Protein AF-A0A7X1BVB4-F1 (afdb_monomer_lite)

Foldseek 3Di:
DDDDDDDDDQDDDDDPVSVVVLVVLLVVLVVVADPVLDQCLVVLLVVLVPDPDDPVVSVVVSVSNCVRHSVVVVSVVVSVVVVCQCVAQDDPVDSDRHGDPVVVVVVVVVVCVVVVVVVVVVVVVVVVVVVVVVVVVVVVVVVVVVVVVVVVVVVVVVPQAEDEDDDDPDDPVVVVVVVVVCVVCVVVNHHYDYD

pLDDT: mean 76.01, std 12.76, range [40.16, 97.31]

Sequence (195 aa):
MSNGKVIQIRQARPDVEEMKYFWKLYSAAQRVEDRWCTNTVPGIADALADTELSREEKLFLLRAWQVLVDDRGGFGRHLGALDTYIHNIQDPDDGCVEYKPELKACLEDGLLFDVMCEAYTEAKTRIAELEESHAQVIHSRDHYKRMSEEGIKQIRESCTVTVLLPVTDLSWEQQQYHEEVVAVLTAAGIGVKGD

Secondary structure (DSSP, 8-state):
-----------PPP-HHHHHHHHHHHHHHHHHS-TT----HHHHHHHHHTSS--HHHHHHHHHHHHHHTS-TT-HHHHHHHHHHHHHHH--SS-SS-PPPHHHHHHHHHHHHHHHHHHHHHHHHHHHHHHHHHHHHHHHHHHHHHHHHHHHHHHHHHH---EEEPP-----HHHHHHHHHHHHHHHHTT-EEE--

Structure (mmCIF, N/CA/C/O backbone):
data_AF-A0A7X1BVB4-F1
#
_entry.id   AF-A0A7X1BVB4-F1
#
loop_
_atom_site.group_PDB
_atom_site.id
_atom_site.type_symbol
_atom_site.label_atom_id
_atom_site.label_alt_id
_atom_site.label_comp_id
_atom_site.label_asym_id
_atom_site.label_entity_id
_atom_site.label_seq_id
_atom_site.pdbx_PDB_ins_code
_atom_site.Cartn_x
_atom_site.Cartn_y
_atom_site.Cartn_z
_atom_site.occupancy
_atom_site.B_iso_or_equiv
_atom_site.auth_seq_id
_atom_site.auth_comp_id
_atom_site.auth_asym_id
_atom_site.auth_atom_id
_atom_site.pdbx_PDB_model_num
ATOM 1 N N . MET A 1 1 ? -30.195 7.091 5.630 1.00 40.16 1 MET A N 1
ATOM 2 C CA . MET A 1 1 ? -29.504 6.277 4.609 1.00 40.16 1 MET A CA 1
ATOM 3 C C . MET A 1 1 ? -29.538 7.048 3.296 1.00 40.16 1 MET A C 1
ATOM 5 O O . MET A 1 1 ? -30.622 7.266 2.769 1.00 40.16 1 MET A O 1
ATOM 9 N N . SER A 1 2 ? -28.409 7.580 2.826 1.00 41.88 2 SER A N 1
ATOM 10 C CA . SER A 1 2 ? -28.318 8.224 1.511 1.00 41.88 2 SER A CA 1
ATOM 11 C C . SER A 1 2 ? -28.174 7.142 0.439 1.00 41.88 2 SER A C 1
ATOM 13 O O . SER A 1 2 ? -27.259 6.327 0.508 1.00 41.88 2 SER A O 1
ATOM 15 N N . ASN A 1 3 ? -29.080 7.114 -0.543 1.00 48.56 3 ASN A N 1
ATOM 16 C CA . ASN A 1 3 ? -28.962 6.224 -1.700 1.00 48.56 3 ASN A CA 1
ATOM 17 C C . ASN A 1 3 ? -27.676 6.566 -2.465 1.00 48.56 3 ASN A C 1
ATOM 19 O O . ASN A 1 3 ? -27.586 7.620 -3.099 1.00 48.56 3 ASN A O 1
ATOM 23 N N . GLY A 1 4 ? -26.675 5.692 -2.362 1.00 50.22 4 GLY A N 1
ATOM 24 C CA . GLY A 1 4 ? -25.392 5.837 -3.039 1.00 50.22 4 GLY A CA 1
ATOM 25 C C . GLY A 1 4 ? -25.575 5.879 -4.554 1.00 50.22 4 GLY A C 1
ATOM 26 O O . GLY A 1 4 ? -26.257 5.041 -5.141 1.00 50.22 4 GLY A O 1
ATOM 27 N N . LYS A 1 5 ? -24.978 6.882 -5.198 1.00 54.47 5 LYS A N 1
ATOM 28 C CA . LYS A 1 5 ? -24.999 7.032 -6.653 1.00 54.47 5 LYS A CA 1
ATOM 29 C C . LYS A 1 5 ? -23.898 6.156 -7.249 1.00 54.47 5 LYS A C 1
ATOM 31 O O . LYS A 1 5 ? -22.722 6.424 -7.022 1.00 54.47 5 LYS A O 1
ATOM 36 N N . VAL A 1 6 ? -24.272 5.134 -8.015 1.00 61.88 6 VAL A N 1
ATOM 37 C CA . VAL A 1 6 ? -23.314 4.287 -8.741 1.00 61.88 6 VAL A CA 1
ATOM 38 C C . VAL A 1 6 ? -22.710 5.094 -9.892 1.00 61.88 6 VAL A C 1
ATOM 40 O O . VAL A 1 6 ? -23.436 5.621 -10.737 1.00 61.88 6 VAL A O 1
ATOM 43 N N . ILE A 1 7 ? -21.381 5.208 -9.919 1.00 60.19 7 ILE A N 1
ATOM 44 C CA . ILE A 1 7 ? -20.624 5.836 -11.008 1.00 60.19 7 ILE A CA 1
ATOM 45 C C . ILE A 1 7 ? -19.888 4.721 -11.747 1.00 60.19 7 ILE A C 1
ATOM 47 O O . ILE A 1 7 ? -19.066 4.029 -11.155 1.00 60.19 7 ILE A O 1
ATOM 51 N N . GLN A 1 8 ? -20.177 4.550 -13.037 1.00 52.25 8 GLN A N 1
ATOM 52 C CA . GLN A 1 8 ? -19.456 3.602 -13.884 1.00 52.25 8 GLN A CA 1
ATOM 53 C C . GLN A 1 8 ? -18.279 4.295 -14.569 1.00 52.25 8 GLN A C 1
ATOM 55 O O . GLN A 1 8 ? -18.464 5.262 -15.309 1.00 52.25 8 GLN A O 1
ATOM 60 N N . ILE A 1 9 ? -17.072 3.792 -14.326 1.00 55.56 9 ILE A N 1
ATOM 61 C CA . ILE A 1 9 ? -15.833 4.280 -14.934 1.00 55.56 9 ILE A CA 1
ATOM 62 C C . ILE A 1 9 ? -15.318 3.181 -15.863 1.00 55.56 9 ILE A C 1
ATOM 64 O O . ILE A 1 9 ? -15.108 2.054 -15.430 1.00 55.56 9 ILE A O 1
ATOM 68 N N . ARG A 1 10 ? -15.108 3.503 -17.145 1.00 51.81 10 ARG A N 1
ATOM 69 C CA . ARG A 1 10 ? -14.444 2.597 -18.093 1.00 51.81 10 ARG A CA 1
ATOM 70 C C . ARG A 1 10 ? -12.937 2.774 -17.968 1.00 51.81 10 ARG A C 1
ATOM 72 O O . ARG A 1 10 ? -12.435 3.865 -18.226 1.00 51.81 10 ARG A O 1
ATOM 79 N N . GLN A 1 11 ? -12.231 1.716 -17.594 1.00 61.75 11 GLN A N 1
ATOM 80 C CA . GLN A 1 11 ? -10.772 1.704 -17.519 1.00 61.75 11 GLN A CA 1
ATOM 81 C C . GLN A 1 11 ? -10.212 0.719 -18.546 1.00 61.75 11 GLN A C 1
ATOM 83 O O . GLN A 1 11 ? -10.801 -0.332 -18.794 1.00 61.75 11 GLN A O 1
ATOM 88 N N . ALA A 1 12 ? -9.093 1.082 -19.176 1.00 67.25 12 ALA A N 1
ATOM 89 C CA . ALA A 1 12 ? -8.372 0.175 -20.058 1.00 67.25 12 ALA A CA 1
ATOM 90 C C . ALA A 1 12 ? -7.707 -0.911 -19.203 1.00 67.25 12 ALA A C 1
ATOM 92 O O . ALA A 1 12 ? -6.912 -0.594 -18.317 1.00 67.25 12 ALA A O 1
ATOM 93 N N . ARG A 1 13 ? -8.063 -2.173 -19.456 1.00 70.06 13 ARG A N 1
ATOM 94 C CA . ARG A 1 13 ? -7.492 -3.342 -18.787 1.00 70.06 13 ARG A CA 1
ATOM 95 C C . ARG A 1 13 ? -6.506 -4.002 -19.737 1.00 70.06 13 ARG A C 1
ATOM 97 O O . ARG A 1 13 ? -6.940 -4.448 -20.798 1.00 70.06 13 ARG A O 1
ATOM 104 N N . PRO A 1 14 ? -5.231 -4.101 -19.348 1.00 74.62 14 PRO A N 1
ATOM 105 C CA . PRO A 1 14 ? -4.324 -4.966 -20.055 1.00 74.62 14 PRO A CA 1
ATOM 106 C C . PRO A 1 14 ? -4.743 -6.428 -19.885 1.00 74.62 14 PRO A C 1
ATOM 108 O O . PRO A 1 14 ? -5.071 -6.856 -18.772 1.00 74.62 14 PRO A O 1
ATOM 111 N N . ASP A 1 15 ? -4.735 -7.196 -20.962 1.00 78.44 15 ASP A N 1
ATOM 112 C CA . ASP A 1 15 ? -5.008 -8.625 -20.888 1.00 78.44 15 ASP A CA 1
ATOM 113 C C . ASP A 1 15 ? -3.835 -9.418 -20.269 1.00 78.44 15 ASP A C 1
ATOM 115 O O . ASP A 1 15 ? -2.779 -8.887 -19.902 1.00 78.44 15 ASP A O 1
ATOM 119 N N . VAL A 1 16 ? -4.038 -10.728 -20.104 1.00 80.00 16 VAL A N 1
ATOM 120 C CA . VAL A 1 16 ? -3.044 -11.627 -19.496 1.00 80.00 16 VAL A CA 1
ATOM 121 C C . VAL A 1 16 ? -1.737 -11.661 -20.299 1.00 80.00 16 VAL A C 1
ATOM 123 O O . VAL A 1 16 ? -0.661 -11.786 -19.711 1.00 80.00 16 VAL A O 1
ATOM 126 N N . GLU A 1 17 ? -1.801 -11.556 -21.625 1.00 86.44 17 GLU A N 1
ATOM 127 C CA . GLU A 1 17 ? -0.615 -11.539 -22.482 1.00 86.44 17 GLU A CA 1
ATOM 128 C C . GLU A 1 17 ? 0.101 -10.190 -22.414 1.00 86.44 17 GLU A C 1
ATOM 130 O O . GLU A 1 17 ? 1.322 -10.156 -22.235 1.00 86.44 17 GLU A O 1
ATOM 135 N N . GLU A 1 18 ? -0.633 -9.080 -22.451 1.00 84.94 18 GLU A N 1
ATOM 136 C CA . GLU A 1 18 ? -0.084 -7.737 -22.258 1.00 84.94 18 GLU A CA 1
ATOM 137 C C . GLU A 1 18 ? 0.653 -7.635 -20.910 1.00 84.94 18 GLU A C 1
ATOM 139 O O . GLU A 1 18 ? 1.766 -7.098 -20.847 1.00 84.94 18 GLU A O 1
ATOM 144 N N . MET A 1 19 ? 0.121 -8.257 -19.847 1.00 84.75 19 MET A N 1
ATOM 145 C CA . MET A 1 19 ? 0.793 -8.314 -18.537 1.00 84.75 19 MET A CA 1
ATOM 146 C C . MET A 1 19 ? 2.074 -9.112 -18.544 1.00 84.75 19 MET A C 1
ATOM 148 O O . MET A 1 19 ? 3.063 -8.678 -17.945 1.00 84.75 19 MET A O 1
ATOM 152 N N . LYS A 1 20 ? 2.137 -10.213 -19.289 1.00 88.69 20 LYS A N 1
ATOM 153 C CA . LYS A 1 20 ? 3.401 -10.934 -19.456 1.00 88.69 20 LYS A CA 1
ATOM 154 C C . LYS A 1 20 ? 4.464 -10.049 -20.101 1.00 88.69 20 LYS A C 1
ATOM 156 O O . LYS A 1 20 ? 5.627 -10.124 -19.701 1.00 88.69 20 LYS A O 1
ATOM 161 N N . TYR A 1 21 ? 4.107 -9.217 -21.078 1.00 90.19 21 TYR A N 1
ATOM 162 C CA . TYR A 1 21 ? 5.068 -8.313 -21.712 1.00 90.19 21 TYR A CA 1
ATOM 163 C C . TYR A 1 21 ? 5.523 -7.184 -20.785 1.00 90.19 21 TYR A C 1
ATOM 165 O O . TYR A 1 21 ? 6.725 -6.918 -20.731 1.00 90.19 21 TYR A O 1
ATOM 173 N N . PHE A 1 22 ? 4.627 -6.579 -20.002 1.00 87.50 22 PHE A N 1
ATOM 174 C CA . PHE A 1 22 ? 5.031 -5.568 -19.017 1.00 87.50 22 PHE A CA 1
ATOM 175 C C . PHE A 1 22 ? 5.945 -6.140 -17.935 1.00 87.50 22 PHE A C 1
ATOM 177 O O . PHE A 1 22 ? 6.970 -5.532 -17.628 1.00 87.50 22 PHE A O 1
ATOM 184 N N . TRP A 1 23 ? 5.661 -7.342 -17.428 1.00 86.69 23 TRP A N 1
ATOM 185 C CA . TRP A 1 23 ? 6.540 -8.004 -16.463 1.00 86.69 23 TRP A CA 1
ATOM 186 C C . TRP A 1 23 ? 7.905 -8.368 -17.051 1.00 86.69 23 TRP A C 1
ATOM 188 O O . TRP A 1 23 ? 8.926 -8.204 -16.378 1.00 86.69 23 TRP A O 1
ATOM 198 N N . LYS A 1 24 ? 7.959 -8.813 -18.314 1.00 91.56 24 LYS A N 1
ATOM 199 C CA . LYS A 1 24 ? 9.231 -9.035 -19.023 1.00 91.56 24 LYS A CA 1
ATOM 200 C C . LYS A 1 24 ? 10.027 -7.739 -19.160 1.00 91.56 24 LYS A C 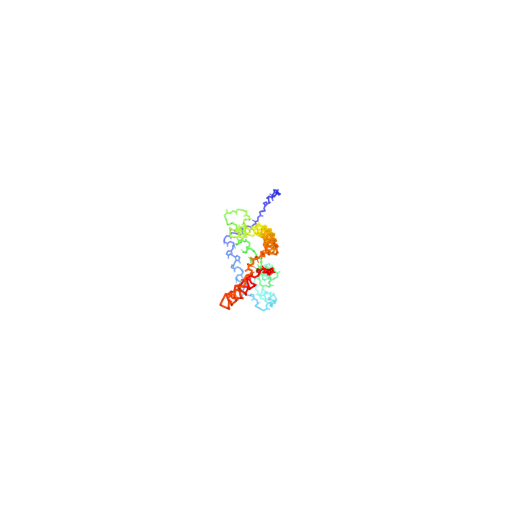1
ATOM 202 O O . LYS A 1 24 ? 11.228 -7.748 -18.901 1.00 91.56 24 LYS A O 1
ATOM 207 N N . LEU A 1 25 ? 9.368 -6.641 -19.531 1.00 90.25 25 LEU A N 1
ATOM 208 C CA . LEU A 1 25 ? 9.999 -5.330 -19.674 1.00 90.25 25 LEU A CA 1
ATOM 209 C C . LEU A 1 25 ? 10.541 -4.819 -18.334 1.00 90.25 25 LEU A C 1
ATOM 211 O O . LEU A 1 25 ? 11.699 -4.417 -18.257 1.00 90.25 25 LEU A O 1
ATOM 215 N N . TYR A 1 26 ? 9.742 -4.907 -17.270 1.00 88.19 26 TYR A N 1
ATOM 216 C CA . TYR A 1 26 ? 10.156 -4.546 -15.915 1.00 88.19 26 TYR A CA 1
ATOM 217 C C . TYR A 1 26 ? 11.346 -5.383 -15.438 1.00 88.19 26 TYR A C 1
ATOM 219 O O . TYR A 1 26 ? 12.346 -4.840 -14.976 1.00 88.19 26 TYR A O 1
ATOM 227 N N . SER A 1 27 ? 11.286 -6.703 -15.629 1.00 88.75 27 SER A N 1
ATOM 228 C CA . SER A 1 27 ? 12.376 -7.610 -15.256 1.00 88.75 27 SER A CA 1
ATOM 229 C C . SER A 1 27 ? 13.663 -7.319 -16.029 1.00 88.75 27 SER A C 1
ATOM 231 O O . SER A 1 27 ? 14.754 -7.454 -15.483 1.00 88.75 27 SER A O 1
ATOM 233 N N . ALA A 1 28 ? 13.556 -6.940 -17.306 1.00 90.75 28 ALA A N 1
ATOM 234 C CA . ALA A 1 28 ? 14.704 -6.535 -18.108 1.00 90.75 28 ALA A CA 1
ATOM 235 C C . ALA A 1 28 ? 15.316 -5.227 -17.589 1.00 90.75 28 ALA A C 1
ATOM 237 O O . ALA A 1 28 ? 16.535 -5.147 -17.469 1.00 90.75 28 ALA A O 1
ATOM 238 N N . ALA A 1 29 ? 14.483 -4.249 -17.220 1.00 88.88 29 ALA A N 1
ATOM 239 C CA . ALA A 1 29 ? 14.931 -2.982 -16.652 1.00 88.88 29 ALA A CA 1
ATOM 240 C C . ALA A 1 29 ? 15.652 -3.167 -15.305 1.00 88.88 29 ALA A C 1
ATOM 242 O O . ALA A 1 29 ? 16.748 -2.649 -15.123 1.00 88.88 29 ALA A O 1
ATOM 243 N N . GLN A 1 30 ? 15.112 -4.000 -14.411 1.00 86.12 30 GLN A N 1
ATOM 244 C CA . GLN A 1 30 ? 15.721 -4.312 -13.107 1.00 86.12 30 GLN A CA 1
ATOM 245 C C . GLN A 1 30 ? 17.128 -4.925 -13.216 1.00 86.12 30 GLN A C 1
ATOM 247 O O . GLN A 1 30 ? 17.951 -4.769 -12.321 1.00 86.12 30 GLN A O 1
ATOM 252 N N . ARG A 1 31 ? 17.437 -5.634 -14.310 1.00 85.94 31 ARG A N 1
ATOM 253 C CA . ARG A 1 31 ? 18.769 -6.236 -14.515 1.00 85.94 31 ARG A CA 1
ATOM 254 C C . ARG A 1 31 ? 19.852 -5.222 -14.864 1.00 85.94 31 ARG A C 1
ATOM 256 O O . ARG A 1 31 ? 21.028 -5.535 -14.708 1.00 85.94 31 ARG A O 1
ATOM 263 N N . VAL A 1 32 ? 19.456 -4.075 -15.402 1.00 86.44 32 VAL A N 1
ATOM 264 C CA . VAL A 1 32 ? 20.362 -3.013 -15.860 1.00 86.44 32 VAL A CA 1
ATOM 265 C C . VAL A 1 32 ? 20.269 -1.757 -14.995 1.00 86.44 32 VAL A C 1
ATOM 267 O O . VAL A 1 32 ? 21.032 -0.819 -15.205 1.00 86.44 32 VAL A O 1
ATOM 270 N N . GLU A 1 33 ? 19.349 -1.742 -14.030 1.00 80.94 33 GLU A N 1
ATOM 271 C CA . GLU A 1 33 ? 19.244 -0.699 -13.019 1.00 80.94 33 GLU A CA 1
ATOM 272 C C . GLU A 1 33 ? 20.518 -0.652 -12.176 1.00 80.94 33 GLU A C 1
ATOM 274 O O . GLU A 1 33 ? 21.027 -1.673 -11.698 1.00 80.94 33 GLU A O 1
ATOM 279 N N . ASP A 1 34 ? 21.047 0.557 -11.997 1.00 79.25 34 ASP A N 1
ATOM 280 C CA . ASP A 1 34 ? 22.172 0.757 -11.105 1.00 79.25 34 ASP A CA 1
ATOM 281 C C . ASP A 1 34 ? 21.689 0.682 -9.657 1.00 79.25 34 ASP A C 1
ATOM 283 O O . ASP A 1 34 ? 20.944 1.536 -9.176 1.00 79.25 34 ASP A O 1
ATOM 287 N N . ARG A 1 35 ? 22.174 -0.329 -8.933 1.00 71.19 35 ARG A N 1
ATOM 288 C CA . ARG A 1 35 ? 21.838 -0.570 -7.523 1.00 71.19 35 ARG A CA 1
ATOM 289 C C . ARG A 1 35 ? 22.155 0.623 -6.609 1.00 71.19 35 ARG A C 1
ATOM 291 O O . ARG A 1 35 ? 21.639 0.687 -5.495 1.00 71.19 35 ARG A O 1
ATOM 298 N N . TRP A 1 36 ? 23.015 1.535 -7.054 1.00 76.88 36 TRP A N 1
ATOM 299 C CA . TRP A 1 36 ? 23.451 2.712 -6.307 1.00 76.88 36 TRP A CA 1
ATOM 300 C C . TRP A 1 36 ? 22.718 3.996 -6.715 1.00 76.88 36 TRP A C 1
ATOM 302 O O . TRP A 1 36 ? 23.097 5.074 -6.257 1.00 76.88 36 TRP A O 1
ATOM 312 N N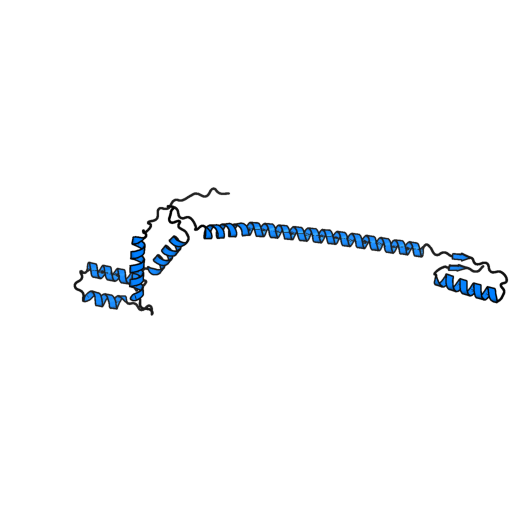 . CYS A 1 37 ? 21.658 3.891 -7.526 1.00 69.62 37 CYS A N 1
ATOM 313 C CA . CYS A 1 37 ? 20.855 5.016 -8.013 1.00 69.62 37 CYS A CA 1
ATOM 314 C C . CYS A 1 37 ? 21.681 6.068 -8.777 1.00 69.62 37 CYS A C 1
ATOM 316 O O . CYS A 1 37 ? 21.377 7.265 -8.746 1.00 69.62 37 CYS A O 1
ATOM 318 N N . THR A 1 38 ? 22.750 5.641 -9.448 1.00 78.31 38 THR A N 1
ATOM 319 C CA . THR A 1 38 ? 23.567 6.508 -10.295 1.00 78.31 38 THR A CA 1
ATOM 320 C C . THR A 1 38 ? 22.822 6.801 -11.590 1.00 78.31 38 THR A C 1
ATOM 322 O O . THR A 1 38 ? 22.236 5.909 -12.198 1.00 78.31 38 THR A O 1
ATOM 325 N N . ASN A 1 39 ? 22.892 8.047 -12.060 1.00 82.88 39 ASN A N 1
ATOM 326 C CA . ASN A 1 39 ? 22.326 8.418 -13.353 1.00 82.88 39 ASN A CA 1
ATOM 327 C C . ASN A 1 39 ? 23.058 7.686 -14.492 1.00 82.88 39 ASN A C 1
ATOM 329 O O . ASN A 1 39 ? 24.199 8.023 -14.816 1.00 82.88 39 ASN A O 1
ATOM 333 N N . THR A 1 40 ? 22.392 6.712 -15.114 1.00 87.38 40 THR A N 1
ATOM 334 C CA . THR A 1 40 ? 22.961 5.878 -16.194 1.00 87.38 40 THR A CA 1
ATOM 335 C C . THR A 1 40 ? 22.693 6.430 -17.595 1.00 87.38 40 THR A C 1
ATOM 337 O O . THR A 1 40 ? 23.212 5.907 -18.583 1.00 87.38 40 THR A O 1
ATOM 340 N N . VAL A 1 41 ? 21.922 7.519 -17.701 1.00 89.75 41 VAL A N 1
ATOM 341 C CA . VAL A 1 41 ? 21.504 8.114 -18.980 1.00 89.75 41 VAL A CA 1
ATOM 342 C C . VAL A 1 41 ? 22.684 8.532 -19.869 1.00 89.75 41 VAL A C 1
ATOM 344 O O . VAL A 1 41 ? 22.612 8.262 -21.067 1.00 89.75 41 VAL A O 1
ATOM 347 N N . PRO A 1 42 ? 23.769 9.158 -19.362 1.00 91.62 42 PRO A N 1
ATOM 348 C CA . PRO A 1 42 ? 24.905 9.512 -20.214 1.00 91.62 42 PRO A CA 1
ATOM 349 C C . PRO A 1 42 ? 25.567 8.282 -20.842 1.00 91.62 42 PRO A C 1
ATOM 351 O O . PRO A 1 42 ? 25.785 8.254 -22.047 1.00 91.62 42 PRO A O 1
ATOM 354 N N . GLY A 1 43 ? 25.787 7.225 -20.052 1.00 90.69 43 GLY A N 1
ATOM 355 C CA . GLY A 1 43 ? 26.446 6.009 -20.530 1.00 90.69 43 GLY A CA 1
ATOM 356 C C . GLY A 1 43 ? 25.659 5.294 -21.629 1.00 90.69 43 GLY A C 1
ATOM 357 O O . GLY A 1 43 ? 26.240 4.874 -22.627 1.00 90.69 43 GLY A O 1
ATOM 358 N N . ILE A 1 44 ? 24.331 5.194 -21.492 1.00 92.62 44 ILE A N 1
ATOM 359 C CA . ILE A 1 44 ? 23.504 4.608 -22.556 1.00 92.62 44 ILE A CA 1
ATOM 360 C C . ILE A 1 44 ? 23.395 5.533 -23.776 1.00 92.62 44 ILE A C 1
ATOM 362 O O . ILE A 1 44 ? 23.305 5.041 -24.896 1.00 92.62 44 ILE A O 1
ATOM 366 N N . ALA A 1 45 ? 23.423 6.858 -23.595 1.00 93.94 45 ALA A N 1
ATOM 367 C CA . ALA A 1 45 ? 23.400 7.801 -24.711 1.00 93.94 45 ALA A CA 1
ATOM 368 C C . ALA A 1 45 ? 24.662 7.673 -25.576 1.00 93.94 45 ALA A C 1
ATOM 370 O O . ALA A 1 45 ? 24.546 7.619 -26.801 1.00 93.94 45 ALA A O 1
ATOM 371 N N . ASP A 1 46 ? 25.828 7.550 -24.939 1.00 95.44 46 ASP A N 1
ATOM 372 C CA . ASP A 1 46 ? 27.101 7.311 -25.620 1.00 95.44 46 ASP A CA 1
ATOM 373 C C . ASP A 1 46 ? 27.084 5.952 -26.337 1.00 95.44 46 ASP A C 1
ATOM 375 O O . ASP A 1 46 ? 27.363 5.877 -27.531 1.00 95.44 46 ASP A O 1
ATOM 379 N N . ALA A 1 47 ? 26.632 4.887 -25.663 1.00 92.75 47 ALA A N 1
ATOM 380 C CA . ALA A 1 47 ? 26.519 3.560 -26.274 1.00 92.75 47 ALA A CA 1
ATOM 381 C C . ALA A 1 47 ? 25.558 3.529 -27.479 1.00 92.75 47 ALA A C 1
ATOM 383 O O . ALA A 1 47 ? 25.802 2.821 -28.453 1.00 92.75 47 ALA A O 1
ATOM 384 N N . LEU A 1 48 ? 24.463 4.296 -27.436 1.00 94.75 48 LEU A N 1
ATOM 385 C CA . LEU A 1 48 ? 23.529 4.425 -28.556 1.00 94.75 48 LEU A CA 1
ATOM 386 C C . LEU A 1 48 ? 24.110 5.260 -29.701 1.00 94.75 48 LEU A C 1
ATOM 388 O O . LEU A 1 48 ? 23.748 5.019 -30.856 1.00 94.75 48 LEU A O 1
ATOM 392 N N . ALA A 1 49 ? 24.983 6.230 -29.419 1.00 93.94 49 ALA A N 1
ATOM 393 C CA . ALA A 1 49 ? 25.598 7.069 -30.443 1.00 93.94 49 ALA A CA 1
ATOM 394 C C . ALA A 1 49 ? 26.365 6.221 -31.469 1.00 93.94 49 ALA A C 1
ATOM 396 O O . ALA A 1 49 ? 26.175 6.434 -32.669 1.00 93.94 49 ALA A O 1
ATOM 397 N N . ASP A 1 50 ? 27.075 5.196 -30.992 1.00 93.75 50 ASP A N 1
ATOM 398 C CA . ASP A 1 50 ? 27.925 4.286 -31.773 1.00 93.75 50 ASP A CA 1
ATOM 399 C C . ASP A 1 50 ? 27.160 3.195 -32.553 1.00 93.75 50 ASP A C 1
ATOM 401 O O . ASP A 1 50 ? 27.765 2.327 -33.181 1.00 93.75 50 ASP A O 1
ATOM 405 N N . THR A 1 51 ? 25.825 3.209 -32.533 1.00 95.69 51 THR A N 1
ATOM 406 C CA . THR A 1 51 ? 24.997 2.238 -33.272 1.00 95.69 51 THR A CA 1
ATOM 407 C C . THR A 1 51 ? 24.559 2.755 -34.645 1.00 95.69 51 THR A C 1
ATOM 409 O O . THR A 1 51 ? 24.396 3.959 -34.851 1.00 95.69 51 THR A O 1
ATOM 412 N N . GLU A 1 52 ? 24.243 1.834 -35.559 1.00 96.75 52 GLU A N 1
ATOM 413 C CA . GLU A 1 52 ? 23.666 2.121 -36.889 1.00 96.75 52 GLU A CA 1
ATOM 414 C C . GLU A 1 52 ? 22.160 2.467 -36.853 1.00 96.75 52 GLU A C 1
ATOM 416 O O . GLU A 1 52 ? 21.499 2.529 -37.888 1.00 96.75 52 GLU A O 1
ATOM 421 N N . LEU A 1 53 ? 21.585 2.666 -35.663 1.00 96.38 53 LEU A N 1
ATOM 422 C CA . LEU A 1 53 ? 20.172 3.008 -35.508 1.00 96.38 53 LEU A CA 1
ATOM 423 C C . LEU A 1 53 ? 19.861 4.401 -36.069 1.00 96.38 53 LEU A C 1
ATOM 425 O O . LEU A 1 53 ? 20.683 5.325 -36.026 1.00 96.38 53 LEU A O 1
ATOM 429 N N . SER A 1 54 ? 18.626 4.583 -36.524 1.00 97.31 54 SER A N 1
ATOM 430 C CA . SER A 1 54 ? 18.110 5.904 -36.873 1.00 97.31 54 SER A CA 1
ATOM 431 C C . SER A 1 54 ? 18.068 6.828 -35.652 1.00 97.31 54 SER A C 1
ATOM 433 O O . SER A 1 54 ? 18.091 6.405 -34.489 1.00 97.31 54 SER A O 1
ATOM 435 N N . ARG A 1 55 ? 17.975 8.136 -35.906 1.00 96.06 55 ARG A N 1
ATOM 436 C CA . ARG A 1 55 ? 17.862 9.134 -34.838 1.00 96.06 55 ARG A CA 1
ATOM 437 C C . ARG A 1 55 ? 16.601 8.911 -33.999 1.00 96.06 55 ARG A C 1
ATOM 439 O O . ARG A 1 55 ? 16.644 9.084 -32.782 1.00 96.06 55 ARG A O 1
ATOM 446 N N . GLU A 1 56 ? 15.499 8.546 -34.643 1.00 97.06 56 GLU A N 1
ATOM 447 C CA . GLU A 1 56 ? 14.206 8.277 -34.019 1.00 97.06 56 GLU A CA 1
ATOM 448 C C . GLU A 1 56 ? 14.280 7.069 -33.080 1.00 97.06 56 GLU A C 1
ATOM 450 O O . GLU A 1 56 ? 13.828 7.156 -31.938 1.00 97.06 56 GLU A O 1
ATOM 455 N N . GLU A 1 57 ? 14.912 5.977 -33.515 1.00 96.81 57 GLU A N 1
ATOM 456 C CA . GLU A 1 57 ? 15.108 4.774 -32.696 1.00 96.81 57 GLU A CA 1
ATOM 457 C C . GLU A 1 57 ? 16.002 5.058 -31.486 1.00 96.81 57 GLU A C 1
ATOM 459 O O . GLU A 1 57 ? 15.640 4.710 -30.360 1.00 96.81 57 GLU A O 1
ATOM 464 N N . LYS A 1 58 ? 17.128 5.759 -31.687 1.00 96.81 58 LYS A N 1
ATOM 465 C CA . LYS A 1 58 ? 18.015 6.182 -30.588 1.00 96.81 58 LYS A CA 1
ATOM 466 C C . LYS A 1 58 ? 17.257 7.023 -29.563 1.00 96.81 58 LYS A C 1
ATOM 468 O O . LYS A 1 58 ? 17.383 6.801 -28.360 1.00 96.81 58 LYS A O 1
ATOM 473 N N . LEU A 1 59 ? 16.437 7.968 -30.028 1.00 95.88 59 LEU A N 1
ATOM 474 C CA . LEU A 1 59 ? 15.645 8.822 -29.148 1.00 95.88 59 LEU A CA 1
ATOM 475 C C . LEU A 1 59 ? 14.588 8.022 -28.380 1.00 95.88 59 LEU A C 1
ATOM 477 O O . LEU A 1 59 ? 14.439 8.224 -27.175 1.00 95.88 59 LEU A O 1
ATOM 481 N N . PHE A 1 60 ? 13.876 7.117 -29.052 1.00 96.44 60 PHE A N 1
ATOM 482 C CA . PHE A 1 60 ? 12.887 6.250 -28.418 1.00 96.44 60 PHE A CA 1
ATOM 483 C C . PHE A 1 60 ? 13.521 5.399 -27.312 1.00 96.44 60 PHE A C 1
ATOM 485 O O . PHE A 1 60 ? 13.045 5.421 -26.177 1.00 96.44 60 PHE A O 1
ATOM 492 N N . LEU A 1 61 ? 14.632 4.720 -27.612 1.00 95.00 61 LEU A N 1
ATOM 493 C CA . LEU A 1 61 ? 15.345 3.880 -26.649 1.00 95.00 61 LEU A CA 1
ATOM 494 C C . LEU A 1 61 ? 15.882 4.691 -25.467 1.00 95.00 61 LEU A C 1
ATOM 496 O O . LEU A 1 61 ? 15.758 4.253 -24.326 1.00 95.00 61 LEU A O 1
ATOM 500 N N . LEU A 1 62 ? 16.398 5.899 -25.708 1.00 94.56 62 LEU A N 1
ATOM 501 C CA . LEU A 1 62 ? 16.862 6.784 -24.641 1.00 94.56 62 LEU A CA 1
ATOM 502 C C . LEU A 1 62 ? 15.719 7.207 -23.702 1.00 94.56 62 LEU A C 1
ATOM 504 O O . LEU A 1 62 ? 15.891 7.218 -22.483 1.00 94.56 62 LEU A O 1
ATOM 508 N N . ARG A 1 63 ? 14.537 7.536 -24.243 1.00 94.19 63 ARG A N 1
ATOM 509 C CA . ARG A 1 63 ? 13.357 7.867 -23.422 1.00 94.19 63 ARG A CA 1
ATOM 510 C C . ARG A 1 63 ? 12.817 6.652 -22.677 1.00 94.19 63 ARG A C 1
ATOM 512 O O . ARG A 1 63 ? 12.471 6.779 -21.504 1.00 94.19 63 ARG A O 1
ATOM 519 N N . ALA A 1 64 ? 12.791 5.487 -23.320 1.00 92.31 64 ALA A N 1
ATOM 520 C CA . ALA A 1 64 ? 12.418 4.237 -22.670 1.00 92.31 64 ALA A CA 1
ATOM 521 C C . ALA A 1 64 ? 13.365 3.929 -21.501 1.00 92.31 64 ALA A C 1
ATOM 523 O O . ALA A 1 64 ? 12.899 3.659 -20.399 1.00 92.31 64 ALA A O 1
ATOM 524 N N . TRP A 1 65 ? 14.679 4.071 -21.693 1.00 92.25 65 TRP A N 1
ATOM 525 C CA . TRP A 1 65 ? 15.672 3.872 -20.636 1.00 92.25 65 TRP A CA 1
ATOM 526 C C . TRP A 1 65 ? 15.453 4.806 -19.444 1.00 92.25 65 TRP A C 1
ATOM 528 O O . TRP A 1 65 ? 15.454 4.368 -18.298 1.00 92.25 65 TRP A O 1
ATOM 538 N N . GLN A 1 66 ? 15.196 6.090 -19.703 1.00 90.75 66 GLN A N 1
ATOM 539 C CA . GLN A 1 66 ? 14.907 7.067 -18.652 1.00 90.75 66 GLN A CA 1
ATOM 540 C C . GLN A 1 66 ? 13.698 6.672 -17.796 1.00 90.75 66 GLN A C 1
ATOM 542 O O . GLN A 1 66 ? 13.734 6.808 -16.576 1.00 90.75 66 GLN A O 1
ATOM 547 N N . VAL A 1 67 ? 12.626 6.193 -18.429 1.00 90.00 67 VAL A N 1
ATOM 548 C CA . VAL A 1 67 ? 11.391 5.798 -17.737 1.00 90.00 67 VAL A CA 1
ATOM 549 C C . VAL A 1 67 ? 11.553 4.476 -16.990 1.00 90.00 67 VAL A C 1
ATOM 551 O O . VAL A 1 67 ? 11.044 4.348 -15.877 1.00 90.00 67 VAL A O 1
ATOM 554 N N . LEU A 1 68 ? 12.225 3.505 -17.610 1.00 89.38 68 LEU A N 1
ATOM 555 C CA . LEU A 1 68 ? 12.283 2.123 -17.141 1.00 89.38 68 LEU A CA 1
ATOM 556 C C . LEU A 1 68 ? 13.427 1.866 -16.153 1.00 89.38 68 LEU A C 1
ATOM 558 O O . LEU A 1 68 ? 13.237 1.084 -15.229 1.00 89.38 68 LEU A O 1
ATOM 562 N N . VAL A 1 69 ? 14.591 2.490 -16.359 1.00 88.25 69 VAL A N 1
ATOM 563 C CA . VAL A 1 69 ? 15.846 2.181 -15.649 1.00 88.25 69 VAL A CA 1
ATOM 564 C C . VAL A 1 69 ? 16.294 3.329 -14.741 1.00 88.25 69 VAL A C 1
ATOM 566 O O . VAL A 1 69 ? 16.680 3.087 -13.609 1.00 88.25 69 VAL A O 1
ATOM 569 N N . ASP A 1 70 ? 16.215 4.583 -15.201 1.00 85.62 70 ASP A N 1
ATOM 570 C CA . ASP A 1 70 ? 16.652 5.771 -14.428 1.00 85.62 70 ASP A CA 1
ATOM 571 C C . ASP A 1 70 ? 15.543 6.339 -13.509 1.00 85.62 70 ASP A C 1
ATOM 573 O O . ASP A 1 70 ? 15.617 7.482 -13.063 1.00 85.62 70 ASP A O 1
ATOM 577 N N . ASP A 1 71 ? 14.462 5.576 -13.302 1.00 79.12 71 ASP A N 1
ATOM 578 C CA . ASP A 1 71 ? 13.257 5.903 -12.514 1.00 79.12 71 ASP A CA 1
ATOM 579 C C . ASP A 1 71 ? 12.621 7.288 -12.791 1.00 79.12 71 ASP A C 1
ATOM 581 O O . ASP A 1 71 ? 11.835 7.810 -11.997 1.00 79.12 71 ASP A O 1
ATOM 585 N N . ARG A 1 72 ? 12.870 7.903 -13.956 1.00 81.44 72 ARG A N 1
ATOM 586 C CA . ARG A 1 72 ? 12.301 9.226 -14.298 1.00 81.44 72 ARG A CA 1
ATOM 587 C C . ARG A 1 72 ? 10.783 9.191 -14.456 1.00 81.44 72 ARG A C 1
ATOM 589 O O . ARG A 1 72 ? 10.139 10.232 -14.363 1.00 81.44 72 ARG A O 1
ATOM 596 N N . GLY A 1 73 ? 10.224 8.016 -14.742 1.00 72.00 73 GLY A N 1
ATOM 597 C CA . GLY A 1 73 ? 8.792 7.810 -14.957 1.00 72.00 73 GLY A CA 1
ATOM 598 C C . GLY A 1 73 ? 8.081 7.066 -13.829 1.00 72.00 73 GLY A C 1
ATOM 599 O O . GLY A 1 73 ? 6.869 6.878 -13.915 1.00 72.00 73 GLY A O 1
ATOM 600 N N . GLY A 1 74 ? 8.791 6.611 -12.788 1.00 78.88 74 GLY A N 1
ATOM 601 C CA . GLY A 1 74 ? 8.178 5.825 -11.716 1.00 78.88 74 GLY A CA 1
ATOM 602 C C . GLY A 1 74 ? 7.541 4.523 -12.208 1.00 78.88 74 GLY A C 1
ATOM 603 O O . GLY A 1 74 ? 6.520 4.112 -11.655 1.00 78.88 74 GLY A O 1
ATOM 604 N N . PHE A 1 75 ? 8.058 3.910 -13.279 1.00 84.06 75 PHE A N 1
ATOM 605 C CA . PHE A 1 75 ? 7.411 2.775 -13.950 1.00 84.06 75 PHE A CA 1
ATOM 606 C C . PHE A 1 75 ? 7.209 1.579 -13.012 1.00 84.06 75 PHE A C 1
ATOM 608 O O . PHE A 1 75 ? 6.131 0.989 -12.991 1.00 84.06 75 PHE A O 1
ATOM 615 N N . GLY A 1 76 ? 8.196 1.280 -12.160 1.00 79.81 76 GLY A N 1
ATOM 616 C CA . GLY A 1 76 ? 8.067 0.237 -11.139 1.00 79.81 76 GLY A CA 1
ATOM 617 C C . GLY A 1 76 ? 6.946 0.521 -10.134 1.00 79.81 76 GLY A C 1
ATOM 618 O O . GLY A 1 76 ? 6.178 -0.378 -9.800 1.00 79.81 76 GLY A O 1
ATOM 619 N N . ARG A 1 77 ? 6.779 1.785 -9.714 1.00 81.81 77 ARG A N 1
ATOM 620 C CA . ARG A 1 77 ? 5.663 2.186 -8.836 1.00 81.81 77 ARG A CA 1
ATOM 621 C C . ARG A 1 77 ? 4.317 2.045 -9.541 1.00 81.81 77 ARG A C 1
ATOM 623 O O . ARG A 1 77 ? 3.361 1.604 -8.916 1.00 81.81 77 ARG A O 1
ATOM 630 N N . HIS A 1 78 ? 4.245 2.393 -10.825 1.00 82.25 78 HIS A N 1
ATOM 631 C CA . HIS A 1 78 ? 3.022 2.241 -11.614 1.00 82.25 78 HIS A CA 1
ATOM 632 C C . HIS A 1 78 ? 2.634 0.773 -11.779 1.00 82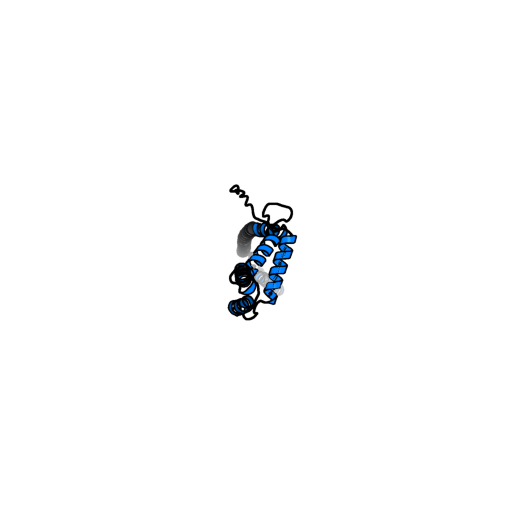.25 78 HIS A C 1
ATOM 634 O O . HIS A 1 78 ? 1.471 0.440 -11.574 1.00 82.25 78 HIS A O 1
ATOM 640 N N . LEU A 1 79 ? 3.589 -0.110 -12.086 1.00 82.94 79 LEU A N 1
ATOM 641 C CA . LEU A 1 79 ? 3.324 -1.546 -12.157 1.00 82.94 79 LEU A CA 1
ATOM 642 C C . LEU A 1 79 ? 2.907 -2.119 -10.806 1.00 82.94 79 LEU A C 1
ATOM 644 O O . LEU A 1 79 ? 1.912 -2.828 -10.750 1.00 82.94 79 LEU A O 1
ATOM 648 N N . GLY A 1 80 ? 3.593 -1.763 -9.718 1.00 80.19 80 GLY A N 1
ATOM 649 C CA . GLY A 1 80 ? 3.203 -2.203 -8.377 1.00 80.19 80 GLY A CA 1
ATOM 650 C C . GLY A 1 80 ? 1.812 -1.707 -7.969 1.00 80.19 80 GLY A C 1
ATOM 651 O O . GLY A 1 80 ? 1.043 -2.450 -7.362 1.00 80.19 80 GLY A O 1
ATOM 652 N N . ALA A 1 81 ? 1.453 -0.474 -8.336 1.00 80.56 81 ALA A N 1
ATOM 653 C CA . ALA A 1 81 ? 0.120 0.073 -8.095 1.00 80.56 81 ALA A CA 1
ATOM 654 C C . ALA A 1 81 ? -0.955 -0.639 -8.929 1.00 80.56 81 ALA A C 1
ATOM 656 O O . ALA A 1 81 ? -2.013 -0.960 -8.395 1.00 80.56 81 ALA A O 1
ATOM 657 N N . LEU A 1 82 ? -0.680 -0.916 -10.209 1.00 78.12 82 LEU A N 1
ATOM 658 C CA . LEU A 1 82 ? -1.568 -1.688 -11.082 1.00 78.12 82 LEU A CA 1
ATOM 659 C C . LEU A 1 82 ? -1.771 -3.110 -10.557 1.00 78.12 82 LEU A C 1
ATOM 661 O O . LEU A 1 82 ? -2.904 -3.572 -10.487 1.00 78.12 82 LEU A O 1
ATOM 665 N N . ASP A 1 83 ? -0.696 -3.770 -10.138 1.00 74.94 83 ASP A N 1
ATOM 666 C CA . ASP A 1 83 ? -0.735 -5.119 -9.581 1.00 74.94 83 ASP A CA 1
ATOM 667 C C . ASP A 1 83 ? -1.542 -5.154 -8.279 1.00 74.94 83 ASP A C 1
ATOM 669 O O . ASP A 1 83 ? -2.461 -5.952 -8.131 1.00 74.94 83 ASP A O 1
ATOM 673 N N . THR A 1 84 ? -1.298 -4.196 -7.379 1.00 73.31 84 THR A N 1
ATOM 674 C CA . THR A 1 84 ? -2.069 -4.029 -6.136 1.00 73.31 84 THR A CA 1
ATOM 675 C C . THR A 1 84 ? -3.546 -3.773 -6.421 1.00 73.31 84 THR A C 1
ATOM 677 O O . THR A 1 84 ? -4.412 -4.312 -5.734 1.00 73.31 84 THR A O 1
ATOM 680 N N . TYR A 1 85 ? -3.845 -2.947 -7.420 1.00 71.94 85 TYR A N 1
ATOM 681 C CA . TYR A 1 85 ? -5.207 -2.626 -7.819 1.00 71.94 85 TYR A CA 1
ATOM 682 C C . TYR A 1 85 ? -5.939 -3.865 -8.360 1.00 71.94 85 TYR A C 1
ATOM 684 O O . TYR A 1 85 ? -6.986 -4.228 -7.821 1.00 71.94 85 TYR A O 1
ATOM 692 N N . ILE A 1 86 ? -5.343 -4.564 -9.333 1.00 70.69 86 ILE A N 1
ATOM 693 C CA . ILE A 1 86 ? -5.874 -5.812 -9.904 1.00 70.69 86 ILE A CA 1
ATOM 694 C C . ILE A 1 86 ? -6.043 -6.868 -8.804 1.00 70.69 86 ILE A C 1
ATOM 696 O O . ILE A 1 86 ? -7.054 -7.559 -8.740 1.00 70.69 86 ILE A O 1
ATOM 700 N N . HIS A 1 87 ? -5.069 -6.986 -7.902 1.00 69.00 87 HIS A N 1
ATOM 701 C CA . HIS A 1 87 ? -5.088 -7.988 -6.848 1.00 69.00 87 HIS A CA 1
ATOM 702 C C . HIS A 1 87 ? -6.004 -7.676 -5.674 1.00 69.00 87 HIS A C 1
ATOM 704 O O . HIS A 1 87 ? -6.241 -8.601 -4.913 1.00 69.00 87 HIS A O 1
ATOM 710 N N . ASN A 1 88 ? -6.500 -6.462 -5.451 1.00 65.25 88 ASN A N 1
ATOM 711 C CA . ASN A 1 88 ? -7.294 -6.184 -4.241 1.00 65.25 88 ASN A CA 1
ATOM 712 C C . ASN A 1 88 ? -8.695 -5.656 -4.528 1.00 65.25 88 ASN A C 1
ATOM 714 O O . ASN A 1 88 ? -9.590 -5.816 -3.698 1.00 65.25 88 ASN A O 1
ATOM 718 N N . ILE A 1 89 ? -8.883 -5.012 -5.675 1.00 61.47 89 ILE A N 1
ATOM 719 C CA . ILE A 1 89 ? -10.061 -4.181 -5.925 1.00 61.47 89 ILE A CA 1
ATOM 720 C C . ILE A 1 89 ? -10.769 -4.576 -7.227 1.00 61.47 89 ILE A C 1
ATOM 722 O O . ILE A 1 89 ? -11.721 -3.915 -7.624 1.00 61.47 89 ILE A O 1
ATOM 726 N N . GLN A 1 90 ? -10.306 -5.616 -7.922 1.00 61.00 90 GLN A N 1
ATOM 727 C CA . GLN A 1 90 ? -10.878 -5.987 -9.208 1.00 61.00 90 GLN A CA 1
ATOM 728 C C . GLN A 1 90 ? -11.208 -7.479 -9.276 1.00 61.00 90 GLN A C 1
ATOM 730 O O . GLN A 1 90 ? -10.328 -8.330 -9.139 1.00 61.00 90 GLN A O 1
ATOM 735 N N . ASP A 1 91 ? -12.485 -7.777 -9.519 1.00 60.78 91 ASP A N 1
ATOM 736 C CA . ASP A 1 91 ? -12.958 -9.109 -9.887 1.00 60.78 91 ASP A CA 1
ATOM 737 C C . ASP A 1 91 ? -12.542 -9.404 -11.348 1.00 60.78 91 ASP A C 1
ATOM 739 O O . ASP A 1 91 ? -12.772 -8.570 -12.230 1.00 60.78 91 ASP A O 1
ATOM 743 N N . PRO A 1 92 ? -11.876 -10.539 -11.645 1.00 59.88 92 PRO A N 1
ATOM 744 C CA . PRO A 1 92 ? -11.499 -10.891 -13.010 1.00 59.88 92 PRO A CA 1
ATOM 745 C C . PRO A 1 92 ? -12.687 -11.111 -13.955 1.00 59.88 92 PRO A C 1
ATOM 747 O O . PRO A 1 92 ? -12.493 -10.911 -15.162 1.00 59.88 92 PRO A O 1
ATOM 750 N N . ASP A 1 93 ? -13.841 -11.519 -13.417 1.00 63.22 93 ASP A N 1
ATOM 751 C CA . ASP A 1 93 ? -15.034 -11.961 -14.146 1.00 63.22 93 ASP A CA 1
ATOM 752 C C . ASP A 1 93 ? -16.096 -10.854 -14.291 1.00 63.22 93 ASP A C 1
ATOM 754 O O . ASP A 1 93 ? -17.024 -11.001 -15.092 1.00 63.22 93 ASP A O 1
ATOM 758 N N . ASP A 1 94 ? -15.939 -9.727 -13.585 1.00 55.06 94 ASP A N 1
ATOM 759 C CA . ASP A 1 94 ? -16.840 -8.573 -13.661 1.00 55.06 94 ASP A CA 1
ATOM 760 C C . ASP A 1 94 ? -16.161 -7.327 -14.269 1.00 55.06 94 ASP A C 1
ATOM 762 O O . ASP A 1 94 ? -14.961 -7.077 -14.146 1.00 55.06 94 ASP A O 1
ATOM 766 N N . GLY A 1 95 ? -16.946 -6.520 -14.982 1.00 54.62 95 GLY A N 1
ATOM 767 C CA . GLY A 1 95 ? -16.509 -5.267 -15.599 1.00 54.62 95 GLY A CA 1
ATOM 768 C C . GLY A 1 95 ? -16.490 -4.078 -14.632 1.00 54.62 95 GLY A C 1
ATOM 769 O O . GLY A 1 95 ? -16.152 -2.966 -15.049 1.00 54.62 95 GLY A O 1
ATOM 770 N N . CYS A 1 96 ? -16.883 -4.280 -13.372 1.00 51.34 96 CYS A N 1
ATOM 771 C CA . CYS A 1 96 ? -16.869 -3.277 -12.314 1.00 51.34 96 CYS A CA 1
ATOM 772 C C . CYS A 1 96 ? -15.766 -3.549 -11.275 1.00 51.34 96 CYS A C 1
ATOM 774 O O . CYS A 1 96 ? -15.297 -4.663 -11.066 1.00 51.34 96 CYS A O 1
ATOM 776 N N . VAL A 1 97 ? -15.311 -2.471 -10.641 1.00 53.34 97 VAL A N 1
ATOM 777 C CA . VAL A 1 97 ? -14.288 -2.484 -9.590 1.00 53.34 97 VAL A CA 1
ATOM 778 C C . VAL A 1 97 ? -14.965 -2.905 -8.285 1.00 53.34 97 VAL A C 1
ATOM 780 O O . VAL A 1 97 ? -15.466 -2.049 -7.555 1.00 53.34 97 VAL A O 1
ATOM 783 N N . GLU A 1 98 ? -15.057 -4.208 -8.025 1.00 56.72 98 GLU A N 1
ATOM 784 C CA . GLU A 1 98 ? -15.551 -4.741 -6.752 1.00 56.72 98 GLU A CA 1
ATOM 785 C C . GLU A 1 98 ? -14.402 -5.194 -5.847 1.00 56.72 98 GLU A C 1
ATOM 787 O O . GLU A 1 98 ? -13.437 -5.825 -6.279 1.00 56.72 98 GLU A O 1
ATOM 792 N N . TYR A 1 99 ? -14.503 -4.858 -4.557 1.00 57.75 99 TYR A N 1
ATOM 793 C CA . TYR A 1 99 ? -13.559 -5.343 -3.556 1.00 57.75 99 TYR A CA 1
ATOM 794 C C . TYR A 1 99 ? -13.553 -6.868 -3.523 1.00 57.75 99 TYR A C 1
ATOM 796 O O . TYR A 1 99 ? -14.612 -7.498 -3.550 1.00 57.75 99 TYR A O 1
ATOM 804 N N . LYS A 1 100 ? -12.362 -7.453 -3.368 1.00 61.44 100 LYS A N 1
ATOM 805 C CA . LYS A 1 100 ? -12.231 -8.890 -3.127 1.00 61.44 100 LYS A CA 1
ATOM 806 C C . LYS A 1 100 ? -13.114 -9.359 -1.962 1.00 61.44 100 LYS A C 1
ATOM 808 O O . LYS A 1 100 ? -13.229 -8.616 -0.981 1.00 61.44 100 LYS A O 1
ATOM 813 N N . PRO A 1 101 ? -13.666 -10.588 -2.010 1.00 67.50 101 PRO A N 1
ATOM 814 C CA . PRO A 1 101 ? -14.527 -11.116 -0.951 1.00 67.50 101 PRO A CA 1
ATOM 815 C C . PRO A 1 101 ? -13.908 -11.014 0.447 1.00 67.50 101 PRO A C 1
ATOM 817 O O . PRO A 1 101 ? -14.597 -10.667 1.401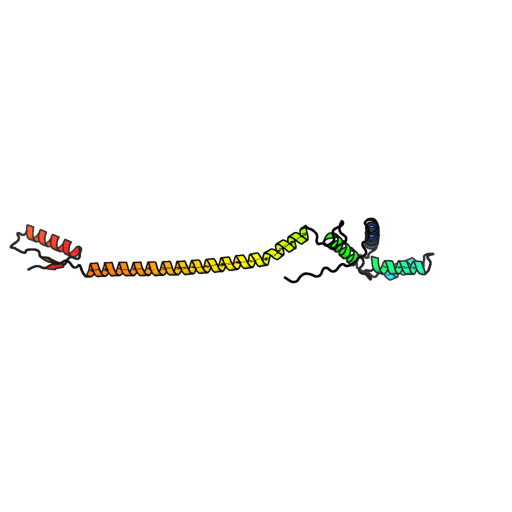 1.00 67.50 101 PRO A O 1
ATOM 820 N N . GLU A 1 102 ? -12.600 -11.240 0.571 1.00 63.91 102 GLU A N 1
ATOM 821 C CA . GLU A 1 102 ? -11.882 -11.176 1.845 1.00 63.91 102 GLU A CA 1
ATOM 822 C C . GLU A 1 102 ? -11.773 -9.740 2.377 1.00 63.91 102 GLU A C 1
ATOM 824 O O . GLU A 1 102 ? -11.927 -9.497 3.571 1.00 63.91 102 GLU A O 1
ATOM 829 N N . LEU A 1 103 ? -11.539 -8.767 1.492 1.00 61.25 103 LEU A N 1
ATOM 830 C CA . LEU A 1 103 ? -11.471 -7.354 1.865 1.00 61.25 103 LEU A CA 1
ATOM 831 C C . LEU A 1 103 ? -12.864 -6.807 2.196 1.00 61.25 103 LEU A C 1
ATOM 833 O O . LEU A 1 103 ? -13.014 -6.016 3.126 1.00 61.25 103 LEU A O 1
ATOM 837 N N . LYS A 1 104 ? -13.881 -7.259 1.459 1.00 69.75 104 LYS A N 1
ATOM 838 C CA . LYS A 1 104 ? -15.287 -6.971 1.732 1.00 69.75 104 LYS A CA 1
ATOM 839 C C . LYS A 1 104 ? -15.695 -7.498 3.109 1.00 69.75 104 LYS A C 1
ATOM 841 O O . LYS A 1 104 ? -16.264 -6.734 3.876 1.00 69.75 104 LYS A O 1
ATOM 846 N N . ALA A 1 105 ? -15.300 -8.722 3.460 1.00 73.31 105 ALA A N 1
ATOM 847 C CA . ALA A 1 105 ? -15.513 -9.283 4.793 1.00 73.31 105 ALA A CA 1
ATOM 848 C C . ALA A 1 105 ? -14.811 -8.461 5.889 1.00 73.31 105 ALA A C 1
ATOM 850 O O . ALA A 1 105 ? -15.444 -8.102 6.871 1.00 73.31 105 ALA A O 1
ATOM 851 N N . CYS A 1 106 ? -13.547 -8.058 5.700 1.00 67.25 106 CYS A N 1
ATOM 852 C CA . CYS A 1 106 ? -12.849 -7.181 6.653 1.00 67.25 106 CYS A CA 1
ATOM 853 C C . CYS A 1 106 ? -13.531 -5.811 6.827 1.00 67.25 106 CYS A C 1
ATOM 855 O O . CYS A 1 106 ? -13.532 -5.254 7.924 1.00 67.25 106 CYS A O 1
ATOM 857 N N . LEU A 1 107 ? -14.082 -5.245 5.749 1.00 65.31 107 LEU A N 1
ATOM 858 C CA . LEU A 1 107 ? -14.841 -3.994 5.798 1.00 65.31 107 LEU A CA 1
ATOM 859 C C . LEU A 1 107 ? -16.181 -4.185 6.519 1.00 65.31 107 LEU A C 1
ATOM 861 O O . LEU A 1 107 ? -16.547 -3.346 7.333 1.00 65.31 107 LEU A O 1
ATOM 865 N N . GLU A 1 108 ? -16.885 -5.285 6.257 1.00 70.12 108 GLU A N 1
ATOM 866 C CA . GLU A 1 108 ? -18.136 -5.656 6.930 1.00 70.12 108 GLU A CA 1
ATOM 867 C C . GLU A 1 108 ? -17.920 -5.934 8.430 1.00 70.12 108 GLU A C 1
ATOM 869 O O . GLU A 1 108 ? -18.673 -5.426 9.261 1.00 70.12 108 GLU A O 1
ATOM 874 N N . ASP A 1 109 ? -16.837 -6.620 8.795 1.00 68.12 109 ASP A N 1
ATOM 875 C CA . ASP A 1 109 ? -16.420 -6.835 10.186 1.00 68.12 109 ASP A CA 1
ATOM 876 C C . ASP A 1 109 ? -16.003 -5.519 10.866 1.00 68.12 109 ASP A C 1
ATOM 878 O O . ASP A 1 109 ? -16.307 -5.287 12.038 1.00 68.12 109 ASP A O 1
ATOM 882 N N . GLY A 1 110 ? -15.347 -4.615 10.132 1.00 64.38 110 GLY A N 1
ATOM 883 C CA . GLY A 1 110 ? -15.026 -3.267 10.604 1.00 64.38 110 GLY A CA 1
ATOM 884 C C . GLY A 1 110 ? -16.267 -2.396 10.828 1.00 64.38 110 GLY A C 1
ATOM 885 O O . GLY A 1 110 ? -16.300 -1.605 11.768 1.00 64.38 110 GLY A O 1
ATOM 886 N N . LEU A 1 111 ? -17.315 -2.572 10.019 1.00 63.75 111 LEU A N 1
ATOM 887 C CA . LEU A 1 111 ? -18.608 -1.896 10.183 1.00 63.75 111 LEU A CA 1
ATOM 888 C C . LEU A 1 111 ? -19.384 -2.388 11.420 1.00 63.75 111 LEU A C 1
ATOM 890 O O . LEU A 1 111 ? -20.218 -1.657 11.950 1.00 63.75 111 LEU A O 1
ATOM 894 N N . LEU A 1 112 ? -19.092 -3.592 11.919 1.00 63.72 112 LEU A N 1
ATOM 895 C CA . LEU A 1 112 ? -19.640 -4.124 13.173 1.00 63.72 112 LEU A CA 1
ATOM 896 C C . LEU A 1 112 ? -18.987 -3.521 14.428 1.00 63.72 112 LEU A C 1
ATOM 898 O O . LEU A 1 112 ? -19.508 -3.705 15.530 1.00 63.72 112 LEU A O 1
ATOM 902 N N . PHE A 1 113 ? -17.879 -2.785 14.291 1.00 68.94 113 PHE A N 1
ATOM 903 C CA . PHE A 1 113 ? -17.162 -2.205 15.429 1.00 68.94 113 PHE A CA 1
ATOM 904 C C . PHE A 1 113 ? -18.003 -1.182 16.201 1.00 68.94 113 PHE A C 1
ATOM 906 O O . PHE A 1 113 ? -18.036 -1.223 17.431 1.00 68.94 113 PHE A O 1
ATOM 913 N N . ASP A 1 114 ? -18.732 -0.313 15.499 1.00 72.62 114 ASP A N 1
ATOM 914 C CA . ASP A 1 114 ? -19.594 0.683 16.144 1.00 72.62 114 ASP A CA 1
ATOM 915 C C . ASP A 1 114 ? -20.752 0.007 16.897 1.00 72.62 114 ASP A C 1
ATOM 917 O O . ASP A 1 114 ? -21.014 0.340 18.052 1.00 72.62 114 ASP A O 1
ATOM 921 N N . VAL A 1 115 ? -21.355 -1.034 16.308 1.00 73.00 115 VAL A N 1
ATOM 922 C CA . VAL A 1 115 ? -22.409 -1.849 16.945 1.00 73.00 115 VAL A CA 1
ATOM 923 C C . VAL A 1 115 ? -21.887 -2.545 18.210 1.00 73.00 115 VAL A C 1
ATOM 925 O O . VAL A 1 115 ? -22.569 -2.600 19.233 1.00 73.00 115 VAL A O 1
ATOM 928 N N . MET A 1 116 ? -20.651 -3.048 18.175 1.00 67.50 116 MET A N 1
ATOM 929 C CA . MET A 1 116 ? -19.991 -3.657 19.334 1.00 67.50 116 MET A CA 1
ATOM 930 C C . MET A 1 116 ? -19.678 -2.631 20.434 1.00 67.50 116 MET A C 1
ATOM 932 O O . MET A 1 116 ? -19.846 -2.931 21.618 1.00 67.50 116 MET A O 1
ATOM 936 N N . CYS A 1 117 ? -19.247 -1.422 20.068 1.00 74.62 117 CYS A N 1
ATOM 937 C CA . CYS A 1 117 ? -19.011 -0.324 21.007 1.00 74.62 117 CYS A CA 1
ATOM 938 C C . CYS A 1 117 ? -20.306 0.147 21.684 1.00 74.62 117 CYS A C 1
ATOM 940 O O . CYS A 1 117 ? -20.308 0.391 22.896 1.00 74.62 117 CYS A O 1
ATOM 942 N N . GLU A 1 118 ? -21.405 0.237 20.932 1.00 83.94 118 GLU A N 1
ATOM 943 C CA . GLU A 1 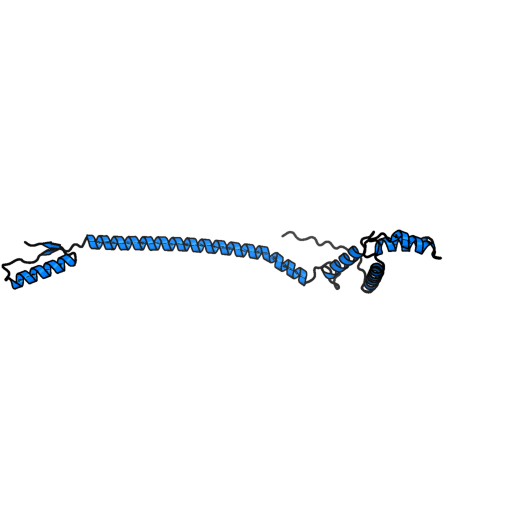118 ? -22.736 0.539 21.466 1.00 83.94 118 GLU A CA 1
ATOM 944 C C . GLU A 1 118 ? -23.186 -0.541 22.459 1.00 83.94 118 GLU A C 1
ATOM 946 O O . GLU A 1 118 ? -23.427 -0.231 23.628 1.00 83.94 118 GLU A O 1
ATOM 951 N N . ALA A 1 119 ? -23.174 -1.816 22.057 1.00 72.75 119 ALA A N 1
ATOM 952 C CA . ALA A 1 119 ? -23.567 -2.932 22.921 1.00 72.75 119 ALA A CA 1
ATOM 953 C C . ALA A 1 119 ? -22.715 -3.021 24.204 1.00 72.75 119 ALA A C 1
ATOM 955 O O . ALA A 1 119 ? -23.227 -3.289 25.294 1.00 72.75 119 ALA A O 1
ATOM 956 N N . TYR A 1 120 ? -21.408 -2.757 24.108 1.00 81.50 120 TYR A N 1
ATOM 957 C CA . TYR A 1 120 ? -20.518 -2.714 25.270 1.00 81.50 120 TYR A CA 1
ATOM 958 C C . TYR A 1 120 ? -20.844 -1.555 26.224 1.00 81.50 120 TYR A C 1
ATOM 960 O O . TYR A 1 120 ? -20.764 -1.704 27.447 1.00 81.50 120 TYR A O 1
ATOM 968 N N . THR A 1 121 ? -21.228 -0.401 25.679 1.00 89.00 121 THR A N 1
ATOM 969 C CA . THR A 1 121 ? -21.608 0.775 26.471 1.00 89.00 121 THR A CA 1
ATOM 970 C C . THR A 1 121 ? -22.926 0.532 27.205 1.00 89.00 121 THR A C 1
ATOM 972 O O . THR A 1 121 ? -23.010 0.789 28.406 1.00 89.00 121 THR A O 1
ATOM 975 N N . GLU A 1 122 ? -23.921 -0.050 26.532 1.00 90.12 122 GLU A N 1
ATOM 976 C CA . GLU A 1 122 ? -25.185 -0.466 27.152 1.00 90.12 122 GLU A CA 1
ATOM 977 C C . GLU A 1 122 ? -24.964 -1.483 28.279 1.00 90.12 122 GLU A C 1
ATOM 979 O O . GLU A 1 122 ? -25.515 -1.334 29.374 1.00 90.12 122 GLU A O 1
ATOM 984 N N . ALA A 1 123 ? -24.099 -2.478 28.057 1.00 83.44 123 ALA A N 1
ATOM 985 C CA . ALA A 1 123 ? -23.756 -3.469 29.073 1.00 83.44 123 ALA A CA 1
ATOM 986 C C . ALA A 1 123 ? -23.122 -2.827 30.320 1.00 83.44 123 ALA A C 1
ATOM 988 O O . ALA A 1 123 ? -23.472 -3.187 31.446 1.00 83.44 123 ALA A O 1
ATOM 989 N N . LYS A 1 124 ? -22.230 -1.842 30.145 1.00 91.44 124 LYS A N 1
ATOM 990 C CA . LYS A 1 124 ? -21.634 -1.091 31.262 1.00 91.44 124 LYS A CA 1
ATOM 991 C C . LYS A 1 124 ? -22.665 -0.302 32.059 1.00 91.44 124 LYS A C 1
ATOM 993 O O . LYS A 1 124 ? -22.641 -0.360 33.287 1.00 91.44 124 LYS A O 1
ATOM 998 N N . THR A 1 125 ? -23.568 0.404 31.381 1.00 90.44 125 THR A N 1
ATOM 999 C CA . THR A 1 125 ? -24.651 1.145 32.043 1.00 90.44 125 THR A CA 1
ATOM 1000 C C . THR A 1 125 ? -25.520 0.201 32.865 1.00 90.44 125 THR A C 1
ATOM 1002 O O . THR A 1 125 ? -25.788 0.464 34.035 1.00 90.44 125 THR A O 1
ATOM 1005 N N . ARG A 1 126 ? -25.877 -0.957 32.297 1.00 88.06 126 ARG A N 1
ATOM 1006 C CA . ARG A 1 126 ? -26.703 -1.946 32.990 1.00 88.06 126 ARG A CA 1
ATOM 1007 C C . ARG A 1 126 ? -26.034 -2.521 34.240 1.00 88.06 126 ARG A C 1
ATOM 1009 O O . ARG A 1 126 ? -26.713 -2.768 35.234 1.00 88.06 126 ARG A O 1
ATOM 1016 N N . ILE A 1 127 ? -24.721 -2.743 34.198 1.00 88.56 127 ILE A N 1
ATOM 1017 C CA . ILE A 1 127 ? -23.953 -3.200 35.364 1.00 88.56 127 ILE A CA 1
ATOM 1018 C C . ILE A 1 127 ? -23.984 -2.140 36.471 1.00 88.56 127 ILE A C 1
ATOM 1020 O O . ILE A 1 127 ? -24.295 -2.480 37.609 1.00 88.56 127 ILE A O 1
ATOM 1024 N N . ALA A 1 128 ? -23.751 -0.868 36.137 1.00 89.19 128 ALA A N 1
ATOM 1025 C CA . ALA A 1 128 ? -23.762 0.219 37.116 1.00 89.19 128 ALA A CA 1
ATOM 1026 C C . ALA A 1 128 ? -25.130 0.375 37.811 1.00 89.19 128 ALA A C 1
ATOM 1028 O O . ALA A 1 128 ? -25.192 0.502 39.032 1.00 89.19 128 ALA A O 1
ATOM 1029 N N . GLU A 1 129 ? -26.233 0.284 37.060 1.00 88.94 129 GLU A N 1
ATOM 1030 C CA . GLU A 1 129 ? -27.593 0.302 37.624 1.00 88.94 129 GLU A CA 1
ATOM 1031 C C . GLU A 1 129 ? -27.837 -0.843 38.617 1.00 88.94 129 GLU A C 1
ATOM 1033 O O . GLU A 1 129 ? -28.464 -0.662 39.664 1.00 88.94 129 GLU A O 1
ATOM 1038 N N . LEU A 1 130 ? -27.364 -2.048 38.282 1.00 87.62 130 LEU A N 1
ATOM 1039 C CA . LEU A 1 130 ? -27.510 -3.222 39.139 1.00 87.62 130 LEU A CA 1
ATOM 1040 C C . LEU A 1 130 ? -26.666 -3.098 40.411 1.00 87.62 130 LEU A C 1
ATOM 1042 O O . LEU A 1 130 ? -27.133 -3.468 41.488 1.00 87.62 130 LEU A O 1
ATOM 1046 N N . GLU A 1 131 ? -25.454 -2.556 40.305 1.00 85.06 131 GLU A N 1
ATOM 1047 C CA . GLU A 1 131 ? -24.585 -2.284 41.453 1.00 85.06 131 GLU A CA 1
ATOM 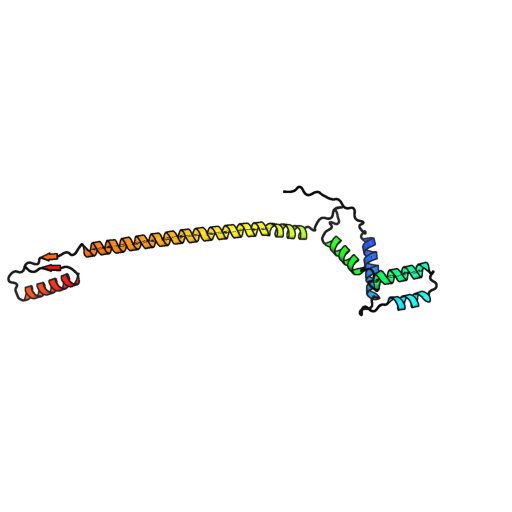1048 C C . GLU A 1 131 ? -25.195 -1.234 42.391 1.00 85.06 131 GLU A C 1
ATOM 1050 O O . GLU A 1 131 ? -25.219 -1.437 43.608 1.00 85.06 131 GLU A O 1
ATOM 1055 N N . GLU A 1 132 ? -25.765 -0.157 41.845 1.00 82.81 132 GLU A N 1
ATOM 1056 C CA . GLU A 1 132 ? -26.462 0.867 42.629 1.00 82.81 132 GLU A CA 1
ATOM 1057 C C . GLU A 1 132 ? -27.711 0.299 43.321 1.00 82.81 132 GLU A C 1
ATOM 1059 O O . GLU A 1 132 ? -27.923 0.517 44.519 1.00 82.81 132 GLU A O 1
ATOM 1064 N N . SER A 1 133 ? -28.504 -0.504 42.606 1.00 76.62 133 SER A N 1
ATOM 1065 C CA . SER A 1 133 ? -29.664 -1.195 43.176 1.00 76.62 133 SER A CA 1
ATOM 1066 C C . SER A 1 133 ? -29.263 -2.137 44.320 1.00 76.62 133 SER A C 1
ATOM 1068 O O . SER A 1 133 ? -29.875 -2.118 45.392 1.00 76.62 133 SER A O 1
ATOM 1070 N N . HIS A 1 134 ? -28.192 -2.916 44.152 1.00 75.31 134 HIS A N 1
ATOM 1071 C CA . HIS A 1 134 ? -27.672 -3.783 45.209 1.00 75.31 134 HIS A CA 1
ATOM 1072 C C . HIS A 1 134 ? -27.152 -3.002 46.422 1.00 75.31 134 HIS A C 1
ATOM 1074 O O . HIS A 1 134 ? -27.396 -3.422 47.557 1.00 75.31 134 HIS A O 1
ATOM 1080 N N . ALA A 1 135 ? -26.497 -1.856 46.224 1.00 73.00 135 ALA A N 1
ATOM 1081 C CA . ALA A 1 135 ? -26.051 -1.007 47.327 1.00 73.00 135 ALA A CA 1
ATOM 1082 C C . ALA A 1 135 ? -27.234 -0.502 48.176 1.00 73.00 135 ALA A C 1
ATOM 1084 O O . ALA A 1 135 ? -27.193 -0.564 49.408 1.00 73.00 135 ALA A O 1
ATOM 1085 N N . GLN A 1 136 ? -28.335 -0.089 47.540 1.00 71.31 136 GLN A N 1
ATOM 1086 C CA . GLN A 1 136 ? -29.557 0.343 48.236 1.00 71.31 136 GLN A CA 1
ATOM 1087 C C . GLN A 1 136 ? -30.206 -0.795 49.049 1.00 71.31 136 GLN A C 1
ATOM 1089 O O . GLN A 1 136 ? -30.665 -0.590 50.181 1.00 71.31 136 GLN A O 1
ATOM 1094 N N . VAL A 1 137 ? -30.198 -2.023 48.521 1.00 70.75 137 VAL A N 1
ATOM 1095 C CA . VAL A 1 137 ? -30.711 -3.209 49.231 1.00 70.75 137 VAL A CA 1
ATOM 1096 C C . VAL A 1 137 ? -29.847 -3.549 50.452 1.00 70.75 137 VAL A C 1
ATOM 1098 O O . VAL A 1 137 ? -30.381 -3.853 51.520 1.00 70.75 137 VAL A O 1
ATOM 1101 N N . ILE A 1 138 ? -28.521 -3.437 50.351 1.00 71.12 138 ILE A N 1
ATOM 1102 C CA . ILE A 1 138 ? -27.613 -3.663 51.488 1.00 71.12 138 ILE A CA 1
ATOM 1103 C C . ILE A 1 138 ? -27.844 -2.612 52.584 1.00 71.12 138 ILE A C 1
ATOM 1105 O O . ILE A 1 138 ? -27.986 -2.969 53.755 1.00 71.12 138 ILE A O 1
ATOM 1109 N N . HIS A 1 139 ? -27.966 -1.332 52.217 1.00 69.06 139 HIS A N 1
ATOM 1110 C CA . HIS A 1 139 ? -28.212 -0.255 53.179 1.00 69.06 139 HIS A CA 1
ATOM 1111 C C . HIS A 1 139 ? -29.551 -0.390 53.912 1.00 69.06 139 HIS A C 1
ATOM 1113 O O . HIS A 1 139 ? -29.606 -0.195 55.130 1.00 69.06 139 HIS A O 1
ATOM 1119 N N . SER A 1 140 ? -30.621 -0.754 53.202 1.00 69.00 140 SER A N 1
ATOM 1120 C CA . SER A 1 140 ? -31.928 -0.987 53.828 1.00 69.00 140 SER A CA 1
ATOM 1121 C C . SER A 1 140 ? -31.895 -2.191 54.775 1.00 69.00 140 SER A C 1
ATOM 1123 O O . SER A 1 140 ? -32.353 -2.084 55.913 1.00 69.00 140 SER A O 1
ATOM 1125 N N . ARG A 1 141 ? -31.263 -3.305 54.379 1.00 80.12 141 ARG A N 1
ATOM 1126 C CA . ARG A 1 141 ? -31.065 -4.475 55.251 1.00 80.12 141 ARG A CA 1
ATOM 1127 C C . ARG A 1 141 ? -30.321 -4.117 56.540 1.00 80.12 141 ARG A C 1
ATOM 1129 O O . ARG A 1 141 ? -30.747 -4.508 57.626 1.00 80.12 141 ARG A O 1
ATOM 1136 N N . ASP A 1 142 ? -29.228 -3.366 56.435 1.00 77.88 142 ASP A N 1
ATOM 1137 C CA . ASP A 1 142 ? -28.409 -2.987 57.590 1.00 77.88 142 ASP A CA 1
ATOM 1138 C C . ASP A 1 142 ? -29.129 -1.979 58.510 1.00 77.88 142 ASP A C 1
ATOM 1140 O O . ASP A 1 142 ? -28.893 -1.961 59.721 1.00 77.88 142 ASP A O 1
ATOM 1144 N N . HIS A 1 143 ? -30.041 -1.166 57.964 1.00 77.88 143 HIS A N 1
ATOM 1145 C CA . HIS A 1 143 ? -30.945 -0.320 58.747 1.00 77.88 143 HIS A CA 1
ATOM 1146 C C . HIS A 1 143 ? -31.950 -1.155 59.556 1.00 77.88 143 HIS A C 1
ATOM 1148 O O . HIS A 1 143 ? -32.053 -0.974 60.770 1.00 77.88 143 HIS A O 1
ATOM 1154 N N . TYR A 1 144 ? -32.632 -2.115 58.921 1.00 75.94 144 TYR A N 1
ATOM 1155 C CA . TYR A 1 144 ? -33.588 -2.985 59.616 1.00 75.94 144 TYR A CA 1
ATOM 1156 C C . TYR A 1 144 ? -32.925 -3.849 60.692 1.00 75.94 144 TYR A C 1
ATOM 1158 O O . TYR A 1 144 ? -33.497 -4.046 61.764 1.00 75.94 144 TYR A O 1
ATOM 1166 N N . LYS A 1 145 ? -31.698 -4.321 60.445 1.00 81.38 145 LYS A N 1
ATOM 1167 C CA . LYS A 1 145 ? -30.932 -5.079 61.437 1.00 81.38 145 LYS A CA 1
ATOM 1168 C C . LYS A 1 145 ? -30.655 -4.252 62.698 1.00 81.38 145 LYS A C 1
ATOM 1170 O O . LYS A 1 145 ? -30.927 -4.731 63.795 1.00 81.38 145 LYS A O 1
ATOM 1175 N N . ARG A 1 146 ? -30.208 -2.998 62.550 1.00 83.25 146 ARG A N 1
ATOM 1176 C CA . ARG A 1 146 ? -29.998 -2.081 63.688 1.00 83.25 146 ARG A CA 1
ATOM 1177 C C . ARG A 1 146 ? -31.287 -1.786 64.447 1.00 83.25 146 ARG A C 1
ATOM 1179 O O . ARG A 1 146 ? -31.301 -1.911 65.664 1.00 83.25 146 ARG A O 1
ATOM 1186 N N . MET A 1 147 ? -32.373 -1.478 63.736 1.00 78.62 147 MET A N 1
ATOM 1187 C CA . MET A 1 147 ? -33.688 -1.256 64.353 1.00 78.62 147 MET A CA 1
ATOM 1188 C C . MET A 1 147 ? -34.142 -2.460 65.193 1.00 78.62 147 MET A C 1
ATOM 1190 O O . MET A 1 147 ? -34.674 -2.293 66.290 1.00 78.62 147 MET A O 1
ATOM 1194 N N . SER A 1 148 ? -33.907 -3.681 64.702 1.00 76.94 148 SER A N 1
ATOM 1195 C CA . SER A 1 148 ? -34.219 -4.909 65.437 1.00 76.94 148 SER A CA 1
ATOM 1196 C C . SER A 1 148 ? -33.334 -5.094 66.672 1.00 76.94 148 SER A C 1
ATOM 1198 O O . SER A 1 148 ? -33.837 -5.478 67.725 1.00 76.94 148 SER A O 1
ATOM 1200 N N . GLU A 1 149 ? -32.027 -4.859 66.559 1.00 82.88 149 GLU A N 1
ATOM 1201 C CA . GLU A 1 149 ? -31.084 -4.992 67.678 1.00 82.88 149 GLU A CA 1
ATOM 1202 C C . GLU A 1 149 ? -31.376 -3.964 68.783 1.00 82.88 149 GLU A C 1
ATOM 1204 O O . GLU A 1 149 ? -31.394 -4.312 69.966 1.00 82.88 149 GLU A O 1
ATOM 1209 N N . GLU A 1 150 ? -31.690 -2.721 68.409 1.00 84.50 150 GLU A N 1
ATOM 1210 C CA . GLU A 1 150 ? -32.107 -1.662 69.334 1.00 84.50 150 GLU A CA 1
ATOM 1211 C C . GLU A 1 150 ? -33.447 -1.981 70.009 1.00 84.50 150 GLU A C 1
ATOM 1213 O O . GLU A 1 150 ? -33.565 -1.834 71.226 1.00 84.50 150 GLU A O 1
ATOM 1218 N N . GLY A 1 151 ? -34.435 -2.487 69.262 1.00 77.94 151 GLY A N 1
ATOM 1219 C CA . GLY A 1 151 ? -35.713 -2.928 69.829 1.00 77.94 151 GLY A CA 1
ATOM 1220 C C . GLY A 1 151 ? -35.546 -4.063 70.846 1.00 77.94 151 GLY A C 1
ATOM 1221 O O . GLY A 1 151 ? -36.119 -4.018 71.933 1.00 77.94 151 GLY A O 1
ATOM 1222 N N . ILE A 1 152 ? -34.695 -5.051 70.549 1.00 75.94 152 ILE A N 1
ATOM 1223 C CA . ILE A 1 152 ? -34.367 -6.142 71.485 1.00 75.94 152 ILE A CA 1
ATOM 1224 C C . ILE A 1 152 ? -33.658 -5.603 72.735 1.00 75.94 152 ILE A C 1
ATOM 1226 O O . ILE A 1 152 ? -33.927 -6.067 73.847 1.00 75.94 152 ILE A O 1
ATOM 1230 N N . LYS A 1 153 ? -32.771 -4.614 72.579 1.00 76.12 153 LYS A N 1
ATOM 1231 C CA . LYS A 1 153 ? -32.091 -3.960 73.701 1.00 76.12 153 LYS A CA 1
ATOM 1232 C C . LYS A 1 153 ? -33.081 -3.229 74.615 1.00 76.12 153 LYS A C 1
ATOM 1234 O O . LYS A 1 153 ? -33.039 -3.444 75.822 1.00 76.12 153 LYS A O 1
ATOM 1239 N N . GLN A 1 154 ? -34.010 -2.456 74.053 1.00 74.56 154 GLN A N 1
ATOM 1240 C CA . GLN A 1 154 ? -35.053 -1.764 74.822 1.00 74.56 154 GLN A CA 1
ATOM 1241 C C . GLN A 1 154 ? -35.963 -2.743 75.573 1.00 74.56 154 GLN A C 1
ATOM 1243 O O . GLN A 1 154 ? -36.284 -2.515 76.738 1.00 74.56 154 GLN A O 1
ATOM 1248 N N . ILE A 1 155 ? -36.332 -3.868 74.948 1.00 71.81 155 ILE A N 1
ATOM 1249 C CA . ILE A 1 155 ? -37.113 -4.920 75.615 1.00 71.81 155 ILE A CA 1
ATOM 1250 C C . ILE A 1 155 ? -36.339 -5.474 76.816 1.00 71.81 155 ILE A C 1
ATOM 1252 O O . ILE A 1 155 ? -36.893 -5.542 77.913 1.00 71.81 155 ILE A O 1
ATOM 1256 N N . ARG A 1 156 ? -35.051 -5.805 76.648 1.00 62.50 156 ARG A N 1
ATOM 1257 C CA . ARG A 1 156 ? -34.195 -6.264 77.756 1.00 62.50 156 ARG A CA 1
ATOM 1258 C C . ARG A 1 156 ? -34.109 -5.250 78.896 1.00 62.50 156 ARG A C 1
ATOM 1260 O O . ARG A 1 156 ? -34.181 -5.652 80.050 1.00 62.50 156 ARG A O 1
ATOM 1267 N N . GLU A 1 157 ? -33.974 -3.964 78.586 1.00 66.38 157 GLU A N 1
ATOM 1268 C CA . GLU A 1 157 ? -33.925 -2.895 79.591 1.00 66.38 157 GLU A CA 1
ATOM 1269 C C . GLU A 1 157 ? -35.274 -2.725 80.317 1.00 66.38 157 GLU A C 1
ATOM 1271 O O . GLU A 1 157 ? -35.304 -2.509 81.528 1.00 66.38 157 GLU A O 1
ATOM 1276 N N . SER A 1 158 ? -36.397 -2.895 79.609 1.00 61.56 158 SER A N 1
ATOM 1277 C CA . SER A 1 158 ? -37.750 -2.779 80.176 1.00 61.56 158 SER A CA 1
ATOM 1278 C C . SER A 1 158 ? -38.195 -3.979 81.026 1.00 61.56 158 SER A C 1
ATOM 1280 O O . SER A 1 158 ? -39.068 -3.838 81.880 1.00 61.56 158 SER A O 1
ATOM 1282 N N . CYS A 1 159 ? -37.595 -5.158 80.832 1.00 55.50 159 CYS A N 1
ATOM 1283 C CA . CYS A 1 159 ? -37.954 -6.396 81.530 1.00 55.50 159 CYS A CA 1
ATOM 1284 C C . CYS A 1 159 ? -37.040 -6.697 82.730 1.00 55.50 159 CYS A C 1
ATOM 1286 O O . CYS A 1 159 ? -36.620 -7.838 82.929 1.00 55.50 159 CYS A O 1
ATOM 1288 N N . THR A 1 160 ? -36.740 -5.696 83.558 1.00 58.16 160 THR A N 1
ATOM 1289 C CA . THR A 1 160 ? -36.099 -5.921 84.862 1.00 58.16 160 THR A CA 1
ATOM 1290 C C . THR A 1 160 ? -37.104 -6.575 85.812 1.00 58.16 160 THR A C 1
ATOM 1292 O O . THR A 1 160 ? -37.898 -5.918 86.483 1.00 58.16 160 THR A O 1
ATOM 1295 N N . VAL A 1 161 ? -37.107 -7.908 85.842 1.00 58.22 161 VAL A N 1
ATOM 1296 C CA . VAL A 1 161 ? -37.941 -8.684 86.765 1.00 58.22 161 VAL A CA 1
ATOM 1297 C C . VAL A 1 161 ? -37.336 -8.575 88.161 1.00 58.22 161 VAL A C 1
ATOM 1299 O O . VAL A 1 161 ? -36.152 -8.841 88.356 1.00 58.22 161 VAL A O 1
ATOM 1302 N N . THR A 1 162 ? -38.149 -8.155 89.128 1.00 62.12 162 THR A N 1
ATOM 1303 C CA . THR A 1 162 ? -37.785 -8.164 90.547 1.00 62.12 162 THR A CA 1
ATOM 1304 C C . THR A 1 162 ? -38.547 -9.286 91.230 1.00 62.12 162 THR A C 1
ATOM 1306 O O . THR A 1 162 ? -39.770 -9.352 91.105 1.00 62.12 162 THR A O 1
ATOM 1309 N N . VAL A 1 163 ? -37.843 -10.163 91.940 1.00 61.59 163 VAL A N 1
ATOM 1310 C CA . VAL A 1 163 ? -38.462 -11.265 92.687 1.00 61.59 163 VAL A CA 1
ATOM 1311 C C . VAL A 1 163 ? -38.382 -10.954 94.180 1.00 61.59 163 VAL A C 1
ATOM 1313 O O . VAL A 1 163 ? -37.330 -10.553 94.677 1.00 61.59 163 VAL A O 1
ATOM 1316 N N . LEU A 1 164 ? -39.508 -11.115 94.879 1.00 66.19 164 LEU A N 1
ATOM 1317 C CA . LEU A 1 164 ? -39.580 -11.039 96.338 1.00 66.19 164 LEU A CA 1
ATOM 1318 C C . LEU A 1 164 ? -39.315 -12.429 96.912 1.00 66.19 164 LEU A C 1
ATOM 1320 O O . LEU A 1 164 ? -40.009 -13.385 96.559 1.00 66.19 164 LEU A O 1
ATOM 1324 N N . LEU A 1 165 ? -38.313 -12.531 97.780 1.00 65.00 165 LEU A N 1
ATOM 1325 C CA . LEU A 1 165 ? -38.021 -13.753 98.520 1.00 65.00 165 LEU A CA 1
ATOM 1326 C C . LEU A 1 165 ? -38.515 -13.585 99.965 1.00 65.00 165 LEU A C 1
ATOM 1328 O O . LEU A 1 165 ? -38.224 -12.560 100.579 1.00 65.00 165 LEU A O 1
ATOM 1332 N N . PRO A 1 166 ? -39.270 -14.550 100.519 1.00 60.81 166 PRO A N 1
ATOM 1333 C CA . PRO A 1 166 ? -39.739 -14.467 101.895 1.00 60.81 166 PRO A CA 1
ATOM 1334 C C . PRO A 1 166 ? -38.566 -14.635 102.869 1.00 60.81 166 PRO A C 1
ATOM 1336 O O . PRO A 1 166 ? -37.884 -15.660 102.850 1.00 60.81 166 PRO A O 1
ATOM 1339 N N . VAL A 1 167 ? -38.358 -13.647 103.743 1.00 61.12 167 VAL A N 1
ATOM 1340 C CA . VAL A 1 167 ? -37.411 -13.738 104.861 1.00 61.12 167 VAL A CA 1
ATOM 1341 C C . VAL A 1 167 ? -38.196 -14.098 106.118 1.00 61.12 167 VAL A C 1
ATOM 1343 O O . VAL A 1 167 ? -38.959 -13.295 106.645 1.00 61.12 167 VAL A O 1
ATOM 1346 N N . THR A 1 168 ? -38.026 -15.318 106.611 1.00 58.62 168 THR A N 1
ATOM 1347 C CA . THR A 1 168 ? -38.561 -15.738 107.915 1.00 58.62 168 THR A CA 1
ATOM 1348 C C . THR A 1 168 ? -37.512 -16.568 108.624 1.00 58.62 168 THR A C 1
ATOM 1350 O O . THR A 1 168 ? -37.070 -17.531 108.012 1.00 58.62 168 THR A O 1
ATOM 1353 N N . ASP A 1 169 ? -37.147 -16.200 109.861 1.00 63.16 169 ASP A N 1
ATOM 1354 C CA . ASP A 1 169 ? -36.258 -16.898 110.815 1.00 63.16 169 ASP A CA 1
ATOM 1355 C C . ASP A 1 169 ? -35.648 -18.212 110.293 1.00 63.16 169 ASP A C 1
ATOM 1357 O O . ASP A 1 169 ? -36.058 -19.317 110.654 1.00 63.16 169 ASP A O 1
ATOM 1361 N N . LEU A 1 170 ? -34.682 -18.065 109.382 1.00 63.72 170 LEU A N 1
ATOM 1362 C CA . LEU A 1 170 ? -34.055 -19.172 108.672 1.00 63.72 170 LEU A CA 1
ATOM 1363 C C . LEU A 1 170 ? -33.009 -19.825 109.579 1.00 63.72 170 LEU A C 1
ATOM 1365 O O . LEU A 1 170 ? -32.260 -19.141 110.280 1.00 63.72 170 LEU A O 1
ATOM 1369 N N . SER A 1 171 ? -32.917 -21.154 109.547 1.00 69.50 171 SER A N 1
ATOM 1370 C CA . SER A 1 171 ? -31.760 -21.844 110.121 1.00 69.50 171 SER A CA 1
ATOM 1371 C C . SER A 1 171 ? -30.482 -21.465 109.357 1.00 69.50 171 SER A C 1
ATOM 1373 O O . SER A 1 171 ? -30.536 -21.014 108.213 1.00 69.50 171 SER A O 1
ATOM 1375 N N . TRP A 1 172 ? -29.309 -21.687 109.956 1.00 66.62 172 TRP A N 1
ATOM 1376 C CA . TRP A 1 172 ? -28.018 -21.376 109.324 1.00 66.62 172 TRP A CA 1
ATOM 1377 C C . TRP A 1 172 ? -27.833 -22.056 107.947 1.00 66.62 172 TRP A C 1
ATOM 1379 O O . TRP A 1 172 ? -27.271 -21.450 107.039 1.00 66.62 172 TRP A O 1
ATOM 1389 N N . GLU A 1 173 ? -28.374 -23.265 107.750 1.00 70.12 173 GLU A N 1
ATOM 1390 C CA . GLU A 1 173 ? -28.365 -23.981 106.457 1.00 70.12 173 GLU A CA 1
ATOM 1391 C C . GLU A 1 173 ? -29.258 -23.297 105.410 1.00 70.12 173 GLU A C 1
ATOM 1393 O O . GLU A 1 173 ? -28.908 -23.196 104.235 1.00 70.12 173 GLU A O 1
ATOM 1398 N N . GLN A 1 174 ? -30.418 -22.794 105.834 1.00 68.44 174 GLN A N 1
ATOM 1399 C CA . GLN A 1 174 ? -31.365 -22.105 104.958 1.00 68.44 174 GLN A CA 1
ATOM 1400 C C . GLN A 1 174 ? -30.884 -20.699 104.583 1.00 68.44 174 GLN A C 1
ATOM 1402 O O . GLN A 1 174 ? -31.178 -20.215 103.492 1.00 68.44 174 GLN A O 1
ATOM 1407 N N . GLN A 1 175 ? -30.119 -20.060 105.466 1.00 71.00 175 GLN A N 1
ATOM 1408 C CA . GLN A 1 175 ? -29.523 -18.750 105.236 1.00 71.00 175 GLN A CA 1
ATOM 1409 C C . GLN A 1 175 ? -28.434 -18.818 104.158 1.00 71.00 175 GLN A C 1
ATOM 1411 O O . GLN A 1 175 ? -28.431 -18.002 103.238 1.00 71.00 175 GLN A O 1
ATOM 1416 N N . GLN A 1 176 ? -27.594 -19.857 104.197 1.00 75.62 176 GLN A N 1
ATOM 1417 C CA . GLN A 1 176 ? -26.607 -20.113 103.148 1.00 75.62 176 GLN A CA 1
ATOM 1418 C C . GLN A 1 176 ? -27.274 -20.391 101.790 1.00 75.62 176 GLN A C 1
ATOM 1420 O O . GLN A 1 176 ? -26.881 -19.811 100.780 1.00 75.62 176 GLN A O 1
ATOM 1425 N N . TYR A 1 177 ? -28.331 -21.211 101.762 1.00 75.88 177 TYR A N 1
ATOM 1426 C CA . TYR A 1 177 ? -29.095 -21.451 100.533 1.00 75.88 177 TYR A CA 1
ATOM 1427 C C . TYR A 1 177 ? -29.731 -20.164 99.984 1.00 75.88 177 TYR A C 1
ATOM 1429 O O . TYR A 1 177 ? -29.710 -19.921 98.779 1.00 75.88 177 TYR A O 1
ATOM 1437 N N . HIS A 1 178 ? -30.264 -19.307 100.858 1.00 76.25 178 HIS A N 1
ATOM 1438 C CA . HIS A 1 178 ? -30.813 -18.012 100.462 1.00 76.25 178 HIS A CA 1
ATOM 1439 C C . HIS A 1 178 ? -29.742 -17.109 99.830 1.00 76.25 178 HIS A C 1
ATOM 1441 O O . HIS A 1 178 ? -29.981 -16.526 98.776 1.00 76.25 178 HIS A O 1
ATOM 1447 N N . GLU A 1 179 ? -28.548 -17.024 100.418 1.00 78.75 179 GLU A N 1
ATOM 1448 C CA . GLU A 1 179 ? -27.428 -16.253 99.860 1.00 78.75 179 GLU A CA 1
ATOM 1449 C C . GLU A 1 179 ? -26.972 -16.783 98.492 1.00 78.75 179 GLU A C 1
ATOM 1451 O O . GLU A 1 179 ? -26.757 -15.993 97.569 1.00 78.75 179 GLU A O 1
ATOM 1456 N N . GLU A 1 180 ? -26.897 -18.106 98.320 1.00 81.56 180 GLU A N 1
ATOM 1457 C CA . GLU A 1 180 ? -26.579 -18.736 97.033 1.00 81.56 180 GLU A CA 1
ATOM 1458 C C . GLU A 1 180 ? -27.636 -18.411 95.966 1.00 81.56 180 GLU A C 1
ATOM 1460 O O . GLU A 1 180 ? -27.297 -18.042 94.838 1.00 81.56 180 GLU A O 1
ATOM 1465 N N . VAL A 1 181 ? -28.922 -18.473 96.323 1.00 77.19 181 VAL A N 1
ATOM 1466 C CA . VAL A 1 181 ? -30.030 -18.127 95.421 1.00 77.19 181 VAL A CA 1
ATOM 1467 C C . VAL A 1 181 ? -29.991 -16.646 95.040 1.00 77.19 181 VAL A C 1
ATOM 1469 O O . VAL A 1 181 ? -30.116 -16.316 93.859 1.00 77.19 181 VAL A O 1
ATOM 1472 N N . VAL A 1 182 ? -29.758 -15.744 95.998 1.00 80.50 182 VAL A N 1
ATOM 1473 C CA . VAL A 1 182 ? -29.612 -14.304 95.728 1.00 80.50 182 VAL A CA 1
ATOM 1474 C C . VAL A 1 182 ? -28.430 -14.039 94.795 1.00 80.50 182 VAL A C 1
ATOM 1476 O O . VAL A 1 182 ? -28.563 -13.257 93.850 1.00 80.50 182 VAL A O 1
ATOM 1479 N N . ALA A 1 183 ? -27.293 -14.707 95.005 1.00 83.19 183 ALA A N 1
ATOM 1480 C CA . ALA A 1 183 ? -26.113 -14.562 94.158 1.00 83.19 183 ALA A CA 1
ATOM 1481 C C . ALA A 1 183 ? -26.373 -15.028 92.716 1.00 83.19 183 ALA A C 1
ATOM 1483 O O . ALA A 1 183 ? -26.024 -14.319 91.770 1.00 83.19 183 ALA A O 1
ATOM 1484 N N . VAL A 1 184 ? -27.039 -16.175 92.534 1.00 81.88 184 VAL A N 1
ATOM 1485 C CA . VAL A 1 184 ? -27.404 -16.704 91.208 1.00 81.88 184 VAL A CA 1
ATOM 1486 C C . VAL A 1 184 ? -28.393 -15.782 90.489 1.00 81.88 184 VAL A C 1
ATOM 1488 O O . VAL A 1 184 ? -28.206 -15.486 89.308 1.00 81.88 184 VAL A O 1
ATOM 1491 N N . LEU A 1 185 ? -29.417 -15.282 91.187 1.00 75.44 185 LEU A N 1
ATOM 1492 C CA . LEU A 1 185 ? -30.405 -14.362 90.611 1.00 75.44 185 LEU A CA 1
ATOM 1493 C C . LEU A 1 185 ? -29.774 -13.013 90.234 1.00 75.44 185 LEU A C 1
ATOM 1495 O O . LEU A 1 185 ? -30.022 -12.498 89.142 1.00 75.44 185 LEU A O 1
ATOM 1499 N N . THR A 1 186 ? -28.886 -12.485 91.078 1.00 78.19 186 THR A N 1
ATOM 1500 C CA . THR A 1 186 ? -28.156 -11.237 90.802 1.00 78.19 186 THR A CA 1
ATOM 1501 C C . THR A 1 186 ? -27.211 -11.399 89.608 1.00 78.19 186 THR A C 1
ATOM 1503 O O . THR A 1 186 ? -27.165 -10.533 88.735 1.00 78.19 186 THR A O 1
ATOM 1506 N N . ALA A 1 187 ? -26.506 -12.532 89.505 1.00 79.81 187 ALA A N 1
ATOM 1507 C CA . ALA A 1 187 ? -25.657 -12.851 88.355 1.00 79.81 187 ALA A CA 1
ATOM 1508 C C . ALA A 1 187 ? -26.457 -12.991 87.045 1.00 79.81 187 ALA A C 1
ATOM 1510 O O . ALA A 1 187 ? -25.941 -12.686 85.970 1.00 79.81 187 ALA A O 1
ATOM 1511 N N . ALA A 1 188 ? -27.727 -13.396 87.132 1.00 75.06 188 ALA A N 1
ATOM 1512 C CA . ALA A 1 188 ? -28.658 -13.437 86.006 1.00 75.06 188 ALA A CA 1
ATOM 1513 C C . ALA A 1 188 ? -29.275 -12.062 85.656 1.00 75.06 188 ALA A C 1
ATOM 1515 O O . ALA A 1 188 ? -30.071 -11.976 84.721 1.00 75.06 188 ALA A O 1
ATOM 1516 N N . GLY A 1 189 ? -28.912 -10.988 86.371 1.00 69.88 189 GLY A N 1
ATOM 1517 C CA . GLY A 1 189 ? -29.428 -9.633 86.148 1.00 69.88 189 GLY A CA 1
ATOM 1518 C C . GLY A 1 189 ? -30.839 -9.396 86.698 1.00 69.88 189 GLY A C 1
ATOM 1519 O O . GLY A 1 189 ? -31.505 -8.451 86.278 1.00 69.88 189 GLY A O 1
ATOM 1520 N N . ILE A 1 190 ? -31.306 -10.250 87.614 1.00 72.94 190 ILE A N 1
ATOM 1521 C CA . ILE A 1 190 ? -32.626 -10.167 88.249 1.00 72.94 190 ILE A CA 1
ATOM 1522 C C . ILE A 1 190 ? -32.483 -9.383 89.557 1.00 72.94 190 ILE A C 1
ATOM 1524 O O . ILE A 1 190 ? -31.635 -9.699 90.391 1.00 72.94 190 ILE A O 1
ATOM 1528 N N . GLY A 1 191 ? -33.312 -8.354 89.747 1.00 72.88 191 GLY A N 1
ATOM 1529 C CA . GLY A 1 191 ? -33.321 -7.581 90.988 1.00 72.88 191 GLY A CA 1
ATOM 1530 C C . GLY A 1 191 ? -33.932 -8.392 92.133 1.00 72.88 191 GLY A C 1
ATOM 1531 O O . GLY A 1 191 ? -34.993 -8.991 91.967 1.00 72.88 191 GLY A O 1
ATOM 1532 N N . VAL A 1 192 ? -33.302 -8.392 93.308 1.00 70.56 192 VAL A N 1
ATOM 1533 C CA . VAL A 1 192 ? -33.857 -9.026 94.514 1.00 70.56 192 VAL A CA 1
ATOM 1534 C C . VAL A 1 192 ? -34.135 -7.951 95.561 1.00 70.56 192 VAL A C 1
ATOM 1536 O O . VAL A 1 192 ? -33.279 -7.108 95.827 1.00 70.56 192 VAL A O 1
ATOM 1539 N N . LYS A 1 193 ? -35.336 -7.964 96.146 1.00 63.97 193 LYS A N 1
ATOM 1540 C CA . LYS A 1 193 ? -35.694 -7.131 97.304 1.00 63.97 193 LYS A CA 1
ATOM 1541 C C . LYS A 1 193 ? -35.890 -8.029 98.523 1.00 63.97 193 LYS A C 1
ATOM 1543 O O . LYS A 1 193 ? -36.587 -9.034 98.414 1.00 63.97 193 LYS A O 1
ATOM 1548 N N . GLY A 1 194 ? -35.272 -7.658 99.642 1.00 58.78 194 GLY A N 1
ATOM 1549 C CA . GLY A 1 194 ? -35.618 -8.186 100.961 1.00 58.78 194 GLY A CA 1
ATOM 1550 C C . GLY A 1 194 ? -36.650 -7.266 101.605 1.00 58.78 194 GLY A C 1
ATOM 1551 O O . GLY A 1 194 ? -36.496 -6.045 101.506 1.00 58.78 194 GLY A O 1
ATOM 1552 N N . ASP A 1 195 ? -37.692 -7.849 102.190 1.00 52.50 195 ASP A N 1
ATOM 1553 C CA . ASP A 1 195 ? -38.589 -7.139 103.109 1.00 52.50 195 ASP A CA 1
ATOM 1554 C C . ASP A 1 195 ? -37.936 -6.994 104.494 1.00 52.50 195 ASP A C 1
ATOM 1556 O O . ASP A 1 195 ? -37.203 -7.927 104.906 1.00 52.50 195 ASP A O 1
#

Radius of gyration: 51.22 Å; chains: 1; bounding box: 68×34×148 Å

Organism: NCBI:txid1748967